Protein AF-A0ABC9V0N0-F1 (afdb_monomer_lite)

Sequence (184 aa):
MKNIPLIFALVLALSGCMSDEDFAFAKEEIVEKTINTYLQDQYSMIVISDIKNVTPSIYSTCSKYLNINKRMIKKQRVKLSIRSIESEYVLDKDVNINDLKSCVDDYLVKTPISEESMKNLKDDTRVEQFKNDPEVRSLIDNAKADHLISYYEYQTILGLVLKKHYDHEIDLGKAAYQHDFQSL

Foldseek 3Di:
DDDVVVVVVVVVVVPLDQDPVSVVVLLLVQLLVVLLVLCCVVVVVPDPVQCVVCSVVLCVFQSVQQDDDSVQKDFDDFDDDVPDTDTHIYGHPPRDCVSSSVSSVVCQQPDFGDPVLVVVCVPDVLLVVCCPPPVLVVLVVVCVVVVGAGSVSSSVNVVVSVVVVVVVVVVVVVVVVVVVVVVD

pLDDT: mean 79.0, std 15.86, range [35.19, 96.69]

Radius of gyration: 24.69 Å; chains: 1; bounding box: 59×34×83 Å

Structure (mmCIF, N/CA/C/O backbone):
data_AF-A0ABC9V0N0-F1
#
_entry.id   AF-A0ABC9V0N0-F1
#
loop_
_atom_site.group_PDB
_atom_site.id
_atom_site.type_symbol
_atom_site.label_atom_id
_atom_site.label_alt_id
_atom_site.label_comp_id
_atom_site.label_asym_id
_atom_site.label_entity_id
_atom_site.label_seq_id
_atom_site.pdbx_PDB_ins_code
_atom_site.Cartn_x
_atom_site.Cartn_y
_atom_site.Cartn_z
_atom_site.occupancy
_atom_site.B_iso_or_equiv
_atom_site.auth_seq_id
_atom_site.auth_comp_id
_atom_site.auth_asym_id
_atom_site.auth_atom_id
_atom_site.pdbx_PDB_model_num
ATOM 1 N N . MET A 1 1 ? -5.105 -7.483 60.644 1.00 42.47 1 MET A N 1
ATOM 2 C CA . MET A 1 1 ? -5.667 -6.750 59.485 1.00 42.47 1 MET A CA 1
ATOM 3 C C . MET A 1 1 ? -4.550 -6.160 58.626 1.00 42.47 1 MET A C 1
ATOM 5 O O . MET A 1 1 ? -4.270 -4.980 58.753 1.00 42.47 1 MET A O 1
ATOM 9 N N . LYS A 1 2 ? -3.877 -6.952 57.786 1.00 42.81 2 LYS A N 1
ATOM 10 C CA . LYS A 1 2 ? -2.974 -6.469 56.722 1.00 42.81 2 LYS A CA 1
ATOM 11 C C . LYS A 1 2 ? -2.908 -7.587 55.684 1.00 42.81 2 LYS A C 1
ATOM 13 O O . LYS A 1 2 ? -2.513 -8.672 56.074 1.00 42.81 2 LYS A O 1
ATOM 18 N N . ASN A 1 3 ? -3.441 -7.345 54.482 1.00 39.59 3 ASN A N 1
ATOM 19 C CA . ASN A 1 3 ? -3.292 -8.123 53.227 1.00 39.59 3 ASN A CA 1
ATOM 20 C C . ASN A 1 3 ? -4.321 -7.711 52.149 1.00 39.59 3 ASN A C 1
ATOM 22 O O . ASN A 1 3 ? -4.307 -8.229 51.040 1.00 39.59 3 ASN A O 1
ATOM 26 N N . ILE A 1 4 ? -5.181 -6.730 52.434 1.00 45.66 4 ILE A N 1
ATOM 27 C CA . ILE A 1 4 ? -6.167 -6.198 51.481 1.00 45.66 4 ILE A CA 1
ATOM 28 C C . ILE A 1 4 ? -5.544 -5.475 50.252 1.00 45.66 4 ILE A C 1
ATOM 30 O O . ILE A 1 4 ? -6.122 -5.601 49.173 1.00 45.66 4 ILE A O 1
ATOM 34 N N . PRO A 1 5 ? -4.365 -4.805 50.306 1.00 44.78 5 PRO A N 1
ATOM 35 C CA . PRO A 1 5 ? -3.853 -4.072 49.136 1.00 44.78 5 PRO A CA 1
ATOM 36 C C . PRO A 1 5 ? -3.383 -4.969 47.981 1.00 44.78 5 PRO A C 1
ATOM 38 O O . PRO A 1 5 ? -3.446 -4.564 46.825 1.00 44.78 5 PRO A O 1
ATOM 41 N N . LEU A 1 6 ? -2.925 -6.191 48.278 1.00 37.59 6 LEU A N 1
ATOM 42 C CA . LEU A 1 6 ? -2.393 -7.107 47.261 1.00 37.59 6 LEU A CA 1
ATOM 43 C C . LEU A 1 6 ? -3.501 -7.817 46.474 1.00 37.59 6 LEU A C 1
ATOM 45 O O . LEU A 1 6 ? -3.321 -8.139 45.303 1.00 37.59 6 LEU A O 1
ATOM 49 N N . ILE A 1 7 ? -4.667 -8.010 47.094 1.00 41.69 7 ILE A N 1
ATOM 50 C CA . ILE A 1 7 ? -5.821 -8.632 46.440 1.00 41.69 7 ILE A CA 1
ATOM 51 C C . ILE A 1 7 ? -6.464 -7.648 45.454 1.00 41.69 7 ILE A C 1
ATOM 53 O O . ILE A 1 7 ? -6.844 -8.059 44.365 1.00 41.69 7 ILE A O 1
ATOM 57 N N . PHE A 1 8 ? -6.492 -6.343 45.748 1.00 38.44 8 PHE A N 1
ATOM 58 C CA . PHE A 1 8 ? -7.013 -5.348 44.799 1.00 38.44 8 PHE A CA 1
ATOM 59 C C . PHE A 1 8 ? -6.150 -5.203 43.535 1.00 38.44 8 PHE A C 1
ATOM 61 O O . PHE A 1 8 ? -6.693 -5.064 42.442 1.00 38.44 8 PHE A O 1
ATOM 68 N N . ALA A 1 9 ? -4.823 -5.318 43.6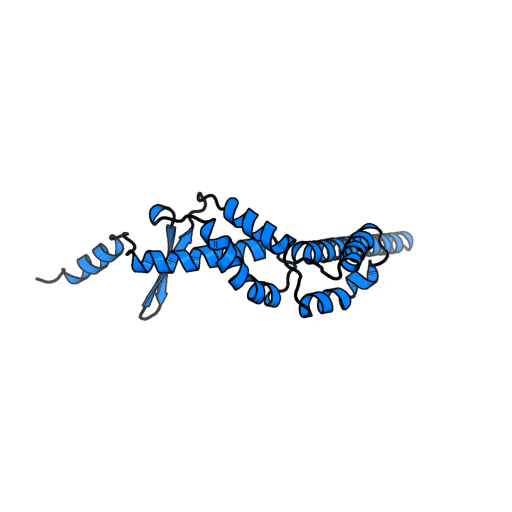51 1.00 39.41 9 ALA A N 1
ATOM 69 C CA . ALA A 1 9 ? -3.931 -5.294 42.490 1.00 39.41 9 ALA A CA 1
ATOM 70 C C . ALA A 1 9 ? -4.062 -6.557 41.613 1.00 39.41 9 ALA A C 1
ATOM 72 O O . ALA A 1 9 ? -3.967 -6.465 40.390 1.00 39.41 9 ALA A O 1
ATOM 73 N N . LEU A 1 10 ? -4.343 -7.725 42.210 1.00 35.19 10 LEU A N 1
ATOM 74 C CA . LEU A 1 10 ? -4.593 -8.961 41.458 1.00 35.19 10 LEU A CA 1
ATOM 75 C C . LEU A 1 10 ? -6.006 -9.026 40.858 1.00 35.19 10 LEU A C 1
ATOM 77 O O . LEU A 1 10 ? -6.179 -9.570 39.772 1.00 35.19 10 LEU A O 1
ATOM 81 N N . VAL A 1 11 ? -7.011 -8.449 41.522 1.00 36.94 11 VAL A N 1
ATOM 82 C CA . VAL A 1 11 ? -8.391 -8.390 41.006 1.00 36.94 11 VAL A CA 1
ATOM 83 C C . VAL A 1 11 ? -8.502 -7.410 39.832 1.00 36.94 11 VAL A C 1
ATOM 85 O O . VAL A 1 11 ? -9.216 -7.704 38.879 1.00 36.94 11 VAL A O 1
ATOM 88 N N . LEU A 1 12 ? -7.714 -6.328 39.811 1.00 40.25 12 LEU A N 1
ATOM 89 C CA . LEU A 1 12 ? -7.592 -5.446 38.637 1.00 40.25 12 LEU A CA 1
ATOM 90 C C . LEU A 1 12 ? -6.764 -6.068 37.497 1.00 40.25 12 LEU A C 1
ATOM 92 O O . LEU A 1 12 ? -6.970 -5.736 36.332 1.00 40.25 12 LEU A O 1
ATOM 96 N N . ALA A 1 13 ? -5.865 -7.010 37.803 1.00 42.19 13 ALA A N 1
ATOM 97 C CA . ALA A 1 13 ? -5.163 -7.806 36.793 1.00 42.19 13 ALA A CA 1
ATOM 98 C C . ALA A 1 13 ? -6.037 -8.930 36.191 1.00 42.19 13 ALA A C 1
ATOM 100 O O . ALA A 1 13 ? -5.698 -9.462 35.134 1.00 42.19 13 ALA A O 1
ATOM 101 N N . LEU A 1 14 ? -7.163 -9.269 36.834 1.00 38.62 14 LEU A N 1
ATOM 102 C CA . LEU A 1 14 ? -8.098 -10.328 36.427 1.00 38.62 14 LEU A CA 1
ATOM 103 C C . LEU A 1 14 ? -9.459 -9.808 35.932 1.00 38.62 14 LEU A C 1
ATOM 105 O O . LEU A 1 14 ? -10.247 -10.584 35.392 1.00 38.62 14 LEU A O 1
ATOM 109 N N . SER A 1 15 ? -9.739 -8.507 36.023 1.00 41.66 15 SER A N 1
ATOM 110 C CA . SER A 1 15 ? -10.919 -7.889 35.415 1.00 41.66 15 SER A CA 1
ATOM 111 C C . SER A 1 15 ? -10.641 -7.529 33.952 1.00 41.66 15 SER A C 1
ATOM 113 O O . SER A 1 15 ? -10.503 -6.362 33.597 1.00 41.66 15 SER A O 1
ATOM 115 N N . GLY A 1 16 ? -10.554 -8.540 33.085 1.00 51.88 16 GLY A N 1
ATOM 116 C CA . GLY A 1 16 ? -10.397 -8.402 31.628 1.00 51.88 16 GLY A CA 1
ATOM 117 C C . GLY A 1 16 ? -11.590 -7.760 30.898 1.00 51.88 16 GLY A C 1
ATOM 118 O O . GLY A 1 16 ? -11.832 -8.069 29.735 1.00 51.88 16 GLY A O 1
ATOM 119 N N . CYS A 1 17 ? -12.360 -6.897 31.562 1.00 61.97 17 CYS A N 1
ATOM 120 C CA . CYS A 1 17 ? -13.412 -6.101 30.945 1.00 61.97 17 CYS A CA 1
ATOM 121 C C . CYS A 1 17 ? -12.843 -4.731 30.584 1.00 61.97 17 CYS A C 1
ATOM 123 O O . CYS A 1 17 ? -12.763 -3.838 31.420 1.00 61.97 17 CYS A O 1
ATOM 125 N N . MET A 1 18 ? -12.448 -4.585 29.323 1.00 74.56 18 MET A N 1
ATOM 126 C CA . MET A 1 18 ? -12.215 -3.284 28.700 1.00 74.56 18 MET A 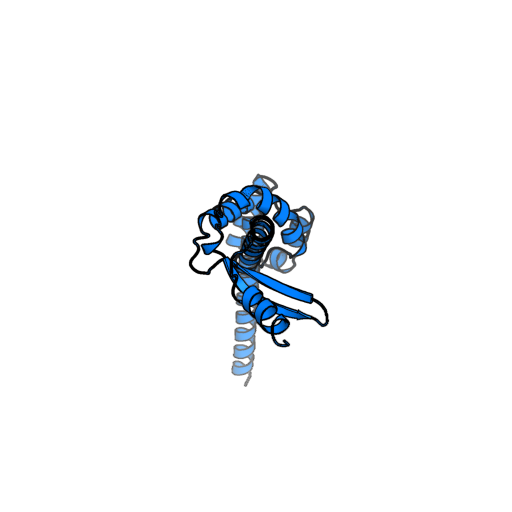CA 1
ATOM 127 C C . MET A 1 18 ? -13.470 -2.414 28.869 1.00 74.56 18 MET A C 1
ATOM 129 O O . MET A 1 18 ? -14.579 -2.876 28.561 1.00 74.56 18 MET A O 1
ATOM 133 N N . SER A 1 19 ? -13.317 -1.185 29.372 1.00 79.81 19 SER A N 1
ATOM 134 C CA . SER A 1 19 ? -14.435 -0.238 29.468 1.00 79.81 19 SER A CA 1
ATOM 135 C C . SER A 1 19 ? -14.943 0.144 28.069 1.00 79.81 19 SER A C 1
ATOM 137 O O . SER A 1 19 ? -14.306 -0.170 27.064 1.00 79.81 19 SER A O 1
ATOM 139 N N . ASP A 1 20 ? -16.132 0.742 27.962 1.00 82.19 20 ASP A N 1
ATOM 140 C CA . ASP A 1 20 ? -16.640 1.203 26.658 1.00 82.19 20 ASP A CA 1
ATOM 141 C C . ASP A 1 20 ? -15.800 2.357 26.089 1.00 82.19 20 ASP A C 1
ATOM 143 O O . ASP A 1 20 ? -15.579 2.404 24.881 1.00 82.19 20 ASP A O 1
ATOM 147 N N . GLU A 1 21 ? -15.268 3.225 26.953 1.00 79.88 21 GLU A N 1
ATOM 148 C CA . GLU A 1 21 ? -14.365 4.318 26.571 1.00 79.88 21 GLU A CA 1
ATOM 149 C C . GLU A 1 21 ? -13.002 3.788 26.104 1.00 79.88 21 GLU A C 1
ATOM 151 O O . GLU A 1 21 ? -12.561 4.123 25.004 1.00 79.88 21 GLU A O 1
ATOM 156 N N . ASP A 1 22 ? -12.381 2.879 26.869 1.00 79.19 22 ASP A N 1
ATOM 157 C CA . ASP A 1 22 ? -11.121 2.232 26.467 1.00 79.19 22 ASP A CA 1
ATOM 158 C C . ASP A 1 22 ? -11.292 1.448 25.164 1.00 79.19 22 ASP A C 1
ATOM 160 O O . ASP A 1 22 ? -10.377 1.376 24.347 1.00 79.19 22 ASP A O 1
ATOM 164 N N . PHE A 1 23 ? -12.468 0.849 24.961 1.00 83.06 23 PHE A N 1
ATOM 165 C CA . PHE A 1 23 ? -12.788 0.134 23.734 1.00 83.06 23 PHE A CA 1
ATOM 166 C C . PHE A 1 23 ? -12.931 1.068 22.538 1.00 83.06 23 PHE A C 1
ATOM 168 O O . PHE A 1 23 ? -12.423 0.742 21.466 1.00 83.06 23 PHE A O 1
ATOM 175 N N . ALA A 1 24 ? -13.599 2.210 22.703 1.00 82.44 24 ALA A N 1
ATOM 176 C CA . ALA A 1 24 ? -13.721 3.204 21.644 1.00 82.44 24 ALA A CA 1
ATOM 177 C C . ALA A 1 24 ? -12.339 3.712 21.212 1.00 82.44 24 ALA A C 1
ATOM 179 O O . ALA A 1 24 ? -12.034 3.680 20.024 1.00 82.44 24 ALA A O 1
ATOM 180 N N . PHE A 1 25 ? -11.482 4.064 22.173 1.00 83.50 25 PHE A N 1
ATOM 181 C CA . PHE A 1 25 ? -10.110 4.493 21.905 1.00 83.50 25 PHE A CA 1
ATOM 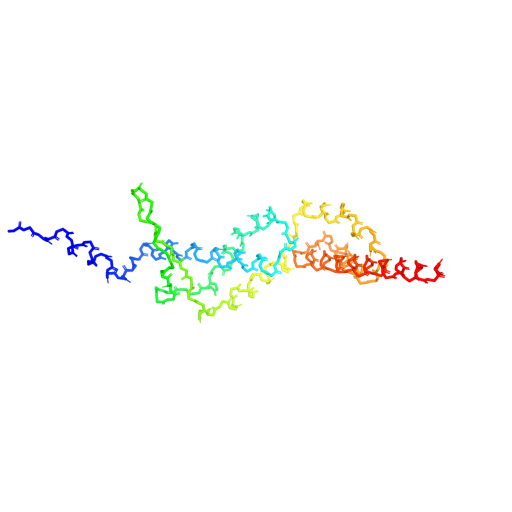182 C C . PHE A 1 25 ? -9.271 3.388 21.240 1.00 83.50 25 PHE A C 1
ATOM 184 O O . PHE A 1 25 ? -8.713 3.587 20.163 1.00 83.50 25 PHE A O 1
ATOM 191 N N . ALA A 1 26 ? -9.248 2.182 21.822 1.00 82.88 26 ALA A N 1
ATOM 192 C CA . ALA A 1 26 ? -8.478 1.061 21.280 1.00 82.88 26 ALA A CA 1
ATOM 193 C C . ALA A 1 26 ? -8.935 0.667 19.869 1.00 82.88 26 ALA A C 1
ATOM 195 O O . ALA A 1 26 ? -8.125 0.230 19.054 1.00 82.88 26 ALA A O 1
ATOM 196 N N . LYS A 1 27 ? -10.229 0.806 19.563 1.00 85.56 27 LYS A N 1
ATOM 197 C CA . LYS A 1 27 ? -10.765 0.527 18.230 1.00 85.56 27 LYS A CA 1
ATOM 198 C C . LYS A 1 27 ? -10.140 1.441 17.178 1.00 85.56 27 LYS A C 1
ATOM 200 O O . LYS A 1 27 ? -9.739 0.932 16.135 1.00 85.56 27 LYS A O 1
ATOM 205 N N . GLU A 1 28 ? -10.063 2.743 17.436 1.00 84.06 28 GLU A N 1
ATOM 206 C CA . GLU A 1 28 ? -9.478 3.703 16.491 1.00 84.06 28 GLU A CA 1
ATOM 207 C C . GLU A 1 28 ? -8.002 3.385 16.232 1.00 84.06 28 GLU A C 1
ATOM 209 O O . GLU A 1 28 ? -7.610 3.180 15.080 1.00 84.06 28 GLU A O 1
ATOM 214 N N . GLU A 1 29 ? -7.219 3.200 17.299 1.00 86.38 29 GLU A N 1
ATOM 215 C CA . GLU A 1 29 ? -5.796 2.857 17.191 1.00 86.38 29 GLU A CA 1
ATOM 216 C C . GLU A 1 29 ? -5.565 1.533 16.448 1.00 86.38 29 GLU A C 1
ATOM 218 O O . GLU A 1 29 ? -4.659 1.422 15.620 1.00 86.38 29 GLU A O 1
ATOM 223 N N . ILE A 1 30 ? -6.385 0.510 16.713 1.00 89.25 30 ILE A N 1
ATOM 224 C CA . ILE A 1 30 ? -6.264 -0.794 16.052 1.00 89.25 30 ILE A CA 1
ATOM 225 C C . ILE A 1 30 ? -6.574 -0.685 14.561 1.00 89.25 30 ILE A C 1
ATOM 227 O O . ILE A 1 30 ? -5.870 -1.297 13.754 1.00 89.25 30 ILE A O 1
ATOM 231 N N . VAL A 1 31 ? -7.609 0.065 14.177 1.00 90.06 31 VAL A N 1
ATOM 232 C CA . VAL A 1 31 ? -7.957 0.260 12.763 1.00 90.06 31 VAL A CA 1
ATOM 233 C C . VAL A 1 31 ? -6.831 1.001 12.046 1.00 90.06 31 VAL A C 1
ATOM 235 O O . VAL A 1 31 ? -6.376 0.534 11.002 1.00 90.06 31 VAL A O 1
ATOM 238 N N . GLU A 1 32 ? -6.331 2.096 12.620 1.00 88.81 32 GLU A N 1
ATOM 239 C CA . GLU A 1 32 ? -5.221 2.860 12.046 1.00 88.81 32 GLU A CA 1
ATOM 240 C C . GLU A 1 32 ? -3.957 2.000 11.910 1.00 88.81 32 GLU A C 1
ATOM 242 O O . GLU A 1 32 ? -3.358 1.935 10.835 1.00 88.81 32 GLU A O 1
ATOM 247 N N . LYS A 1 33 ? -3.585 1.263 12.963 1.00 88.81 33 LYS A N 1
ATOM 248 C CA . LYS A 1 33 ? -2.447 0.333 12.937 1.00 88.81 33 LYS A CA 1
ATOM 249 C C . LYS A 1 33 ? -2.622 -0.737 11.862 1.00 88.81 33 LYS A C 1
ATOM 251 O O . LYS A 1 33 ? -1.673 -1.021 11.142 1.00 88.81 33 LYS A O 1
ATOM 256 N N . THR A 1 34 ? -3.824 -1.298 11.719 1.00 90.81 34 THR A N 1
ATOM 257 C CA . THR A 1 34 ? -4.123 -2.324 10.705 1.00 90.81 34 THR A CA 1
ATOM 258 C C . THR A 1 34 ? -3.954 -1.774 9.289 1.00 90.81 34 THR A C 1
ATOM 260 O O . THR A 1 34 ? -3.327 -2.430 8.457 1.00 90.81 34 THR A O 1
ATOM 263 N N . ILE A 1 35 ? -4.458 -0.564 9.020 1.00 91.62 35 ILE A N 1
ATOM 264 C CA . ILE A 1 35 ? -4.277 0.121 7.731 1.00 91.62 35 ILE A CA 1
ATOM 265 C C . ILE A 1 35 ? -2.791 0.379 7.477 1.00 91.62 35 ILE A C 1
ATOM 267 O O . ILE A 1 35 ? -2.283 0.017 6.421 1.00 91.62 35 ILE A O 1
ATOM 271 N N . ASN A 1 36 ? -2.074 0.942 8.451 1.00 88.94 36 ASN A N 1
ATOM 272 C CA . ASN A 1 36 ? -0.653 1.254 8.313 1.00 88.94 36 ASN A CA 1
ATOM 273 C C . ASN A 1 36 ? 0.194 0.004 8.055 1.00 88.94 36 ASN A C 1
ATOM 275 O O . ASN A 1 36 ? 1.052 0.026 7.178 1.00 88.94 36 ASN A O 1
ATOM 279 N N . THR A 1 37 ? -0.060 -1.094 8.770 1.00 88.75 37 THR A N 1
ATOM 280 C CA . THR A 1 37 ? 0.614 -2.374 8.517 1.00 88.75 37 THR A CA 1
ATOM 281 C C . THR A 1 37 ? 0.296 -2.894 7.118 1.00 88.75 37 THR A C 1
ATOM 283 O O . THR A 1 37 ? 1.210 -3.279 6.400 1.00 88.75 37 THR A O 1
ATOM 286 N N . TYR A 1 38 ? -0.965 -2.840 6.683 1.00 91.75 38 TYR A N 1
ATOM 287 C CA . TYR A 1 38 ? -1.330 -3.268 5.332 1.00 91.75 38 TYR A CA 1
ATOM 288 C C . TYR A 1 38 ? -0.635 -2.440 4.243 1.00 91.75 38 TYR A C 1
ATOM 290 O O . TYR A 1 38 ? -0.102 -3.008 3.292 1.00 91.75 38 TYR A O 1
ATOM 298 N N . LEU A 1 39 ? -0.587 -1.116 4.404 1.00 89.69 39 LEU A N 1
ATOM 299 C CA . LEU A 1 39 ? 0.125 -0.214 3.499 1.00 89.69 39 LEU A CA 1
ATOM 300 C C . LEU A 1 39 ? 1.629 -0.491 3.486 1.00 89.69 39 LEU A C 1
ATOM 302 O O . LEU A 1 39 ? 2.234 -0.495 2.425 1.00 89.69 39 LEU A O 1
ATOM 306 N N . GLN A 1 40 ? 2.245 -0.764 4.634 1.00 86.88 40 GLN A N 1
ATOM 307 C CA . GLN A 1 40 ? 3.662 -1.126 4.681 1.00 86.88 40 GLN A CA 1
ATOM 308 C C . GLN A 1 40 ? 3.939 -2.467 4.002 1.00 86.88 40 GLN A C 1
ATOM 310 O O . GLN A 1 40 ? 4.915 -2.579 3.268 1.00 86.88 40 GLN A O 1
ATOM 315 N N . ASP A 1 41 ? 3.089 -3.468 4.217 1.00 88.50 41 ASP A N 1
ATOM 316 C CA . ASP A 1 41 ? 3.299 -4.813 3.683 1.00 88.50 41 ASP A CA 1
ATOM 317 C C . ASP A 1 41 ? 3.030 -4.877 2.178 1.00 88.50 41 ASP A C 1
ATOM 319 O O . ASP A 1 41 ? 3.793 -5.489 1.432 1.00 88.50 41 ASP A O 1
ATOM 323 N N . GLN A 1 42 ? 1.924 -4.278 1.730 1.00 88.06 42 GLN A N 1
ATOM 324 C CA . GLN A 1 42 ? 1.495 -4.352 0.335 1.00 88.06 42 GLN A CA 1
ATOM 325 C C . GLN A 1 42 ? 1.980 -3.184 -0.498 1.00 88.06 42 GLN A C 1
ATOM 327 O O . GLN A 1 42 ? 2.167 -3.376 -1.690 1.00 88.06 42 GLN A O 1
ATOM 332 N N . TYR A 1 43 ? 2.202 -2.012 0.100 1.00 85.69 43 TYR A N 1
ATOM 333 C CA . TYR A 1 43 ? 2.536 -0.775 -0.603 1.00 85.69 43 TYR A CA 1
ATOM 334 C C . TYR A 1 43 ? 3.893 -0.165 -0.192 1.00 85.69 43 TYR A C 1
ATOM 336 O O . TYR A 1 43 ? 4.069 1.054 -0.152 1.00 85.69 43 TYR A O 1
ATOM 344 N N . SER A 1 44 ? 4.875 -1.020 0.122 1.00 81.25 44 SER A N 1
ATOM 345 C CA . SER A 1 44 ? 6.188 -0.626 0.668 1.00 81.25 44 SER A CA 1
ATOM 346 C C . SER A 1 44 ? 7.012 0.325 -0.207 1.00 81.25 44 SER A C 1
ATOM 348 O O . SER A 1 44 ? 7.943 0.957 0.293 1.00 81.25 44 SER A O 1
ATOM 350 N N . MET A 1 45 ? 6.707 0.421 -1.505 1.00 76.25 45 MET A N 1
ATOM 351 C CA . MET A 1 45 ? 7.432 1.290 -2.438 1.00 76.25 45 MET A CA 1
ATOM 352 C C . MET A 1 45 ? 6.904 2.726 -2.439 1.00 76.25 45 MET A C 1
ATOM 354 O O . MET A 1 45 ? 7.576 3.626 -2.943 1.00 76.25 45 MET A O 1
ATOM 358 N N . ILE A 1 46 ? 5.722 2.960 -1.862 1.00 70.75 46 ILE A N 1
ATOM 359 C CA . ILE A 1 46 ? 5.230 4.309 -1.600 1.00 70.75 46 ILE A CA 1
ATOM 360 C C . ILE A 1 46 ? 6.085 4.909 -0.477 1.00 70.75 46 ILE A C 1
ATOM 362 O O . ILE A 1 46 ? 6.287 4.295 0.571 1.00 70.75 46 ILE A O 1
ATOM 366 N N . VAL A 1 47 ? 6.611 6.119 -0.687 1.00 66.25 47 VAL A N 1
ATOM 367 C CA . VAL A 1 47 ? 7.468 6.780 0.305 1.00 66.25 47 VAL A CA 1
ATOM 368 C C . VAL A 1 47 ? 6.676 7.003 1.599 1.00 66.25 47 VAL A C 1
ATOM 370 O O . VAL A 1 47 ? 5.499 7.353 1.579 1.00 66.25 47 VAL A O 1
ATOM 373 N N . ILE A 1 48 ? 7.327 6.830 2.753 1.00 61.06 48 ILE A N 1
ATOM 374 C CA . ILE A 1 48 ? 6.689 6.944 4.077 1.00 61.06 48 ILE A CA 1
ATOM 375 C C . ILE A 1 48 ? 5.990 8.303 4.277 1.00 61.06 48 ILE A C 1
ATOM 377 O O . ILE A 1 48 ? 4.979 8.371 4.977 1.00 61.06 48 ILE A O 1
ATOM 381 N N . SER A 1 49 ? 6.515 9.385 3.690 1.00 65.44 49 SER A N 1
ATOM 382 C CA . SER A 1 49 ? 5.886 10.714 3.718 1.00 65.44 49 SER A CA 1
ATOM 383 C C . SER A 1 49 ? 4.534 10.720 3.010 1.00 65.44 49 SER A C 1
ATOM 385 O O . SER A 1 49 ? 3.566 11.238 3.561 1.00 65.44 49 SER A O 1
ATOM 387 N N . ASP A 1 50 ? 4.440 10.079 1.848 1.00 71.19 50 ASP A N 1
ATOM 388 C CA . ASP A 1 50 ? 3.187 9.944 1.118 1.00 71.19 50 ASP A CA 1
ATOM 389 C C . ASP A 1 50 ? 2.188 9.086 1.884 1.00 71.19 50 ASP A C 1
ATOM 391 O O . ASP A 1 50 ? 1.053 9.514 2.061 1.00 71.19 50 ASP A O 1
ATOM 395 N N . ILE A 1 51 ? 2.621 7.947 2.439 1.00 70.56 51 ILE A N 1
ATOM 396 C CA . ILE A 1 51 ? 1.766 7.096 3.284 1.00 70.56 51 ILE A CA 1
ATOM 397 C C . ILE A 1 51 ? 1.145 7.924 4.416 1.00 70.56 51 ILE A C 1
ATOM 399 O O . ILE A 1 51 ? -0.071 7.919 4.581 1.00 70.56 51 ILE A O 1
ATOM 403 N N . LYS A 1 52 ? 1.947 8.716 5.140 1.00 75.44 52 LYS A N 1
ATOM 404 C CA . LYS A 1 52 ? 1.449 9.587 6.221 1.00 75.44 52 LYS A CA 1
ATOM 405 C C . LYS A 1 52 ? 0.420 10.617 5.751 1.00 75.44 52 LYS A C 1
ATOM 407 O O . LYS A 1 52 ? -0.464 10.965 6.529 1.00 75.44 52 LYS A O 1
ATOM 412 N N . ASN A 1 53 ? 0.520 11.091 4.512 1.00 77.62 53 ASN A N 1
ATOM 413 C CA . ASN A 1 53 ? -0.413 12.066 3.953 1.00 77.62 53 ASN A CA 1
ATOM 414 C C . ASN A 1 53 ? -1.747 11.426 3.544 1.00 77.62 53 ASN A C 1
ATOM 416 O O . ASN A 1 53 ? -2.798 12.039 3.735 1.00 77.62 53 ASN A O 1
ATOM 420 N N . VAL A 1 54 ? -1.735 10.199 3.010 1.00 80.69 54 VAL A N 1
ATOM 421 C CA . VAL A 1 54 ? -2.969 9.517 2.573 1.00 80.69 54 VAL A CA 1
ATOM 422 C C . VAL A 1 54 ? -3.660 8.733 3.687 1.00 80.69 54 VAL A C 1
ATOM 424 O O . VAL A 1 54 ? -4.886 8.611 3.648 1.00 80.69 54 VAL A O 1
ATOM 427 N N . THR A 1 55 ? -2.931 8.248 4.700 1.00 83.31 55 THR A N 1
ATOM 428 C CA . THR A 1 55 ? -3.494 7.445 5.802 1.00 83.31 55 THR A CA 1
ATOM 429 C C . THR A 1 55 ? -4.717 8.092 6.465 1.00 83.31 55 THR A C 1
ATOM 431 O O . THR A 1 55 ? -5.711 7.383 6.622 1.00 83.31 55 THR A O 1
ATOM 434 N N . PRO A 1 56 ? -4.742 9.398 6.810 1.00 88.38 56 PRO A N 1
ATOM 435 C CA . PRO A 1 56 ? -5.928 10.011 7.418 1.00 88.38 56 PRO A CA 1
ATOM 436 C C . PRO A 1 56 ? -7.187 9.916 6.539 1.00 88.38 56 PRO A C 1
ATOM 438 O O . PRO A 1 56 ? -8.292 9.680 7.034 1.00 88.38 56 PRO A O 1
ATOM 441 N N . SER A 1 57 ? -7.026 10.053 5.222 1.00 90.62 57 SER A N 1
ATOM 442 C CA . SER A 1 57 ? -8.124 9.968 4.250 1.00 90.62 57 SER A CA 1
ATOM 443 C C . SER A 1 57 ? -8.577 8.526 4.020 1.00 90.62 57 SER A C 1
ATOM 445 O O . SER A 1 57 ? -9.775 8.249 3.927 1.00 90.62 57 SER A O 1
ATOM 447 N N . ILE A 1 58 ? -7.633 7.583 4.005 1.00 91.75 58 ILE A N 1
ATOM 448 C CA . ILE A 1 58 ? -7.935 6.148 3.960 1.00 91.75 58 ILE A CA 1
ATOM 449 C C . ILE A 1 58 ? -8.684 5.738 5.227 1.00 91.75 58 ILE A C 1
ATOM 451 O O . ILE A 1 58 ? -9.706 5.063 5.146 1.00 91.75 58 ILE A O 1
ATOM 455 N N . TYR A 1 59 ? -8.229 6.182 6.398 1.00 91.44 59 TYR A N 1
ATOM 456 C CA . TYR A 1 59 ? -8.882 5.905 7.672 1.00 91.44 59 TYR A CA 1
ATOM 457 C C . TYR A 1 59 ? -10.326 6.420 7.687 1.00 91.44 59 TYR A C 1
ATOM 459 O O . TYR A 1 59 ? -11.251 5.656 7.978 1.00 91.44 59 TYR A O 1
ATOM 467 N N . SER A 1 60 ? -10.550 7.683 7.308 1.00 92.19 60 SER A N 1
ATOM 468 C CA . SER A 1 60 ? -11.899 8.266 7.281 1.00 92.19 60 SER A CA 1
ATOM 469 C C . SER A 1 60 ? -12.834 7.556 6.292 1.00 92.19 60 SER A C 1
ATOM 471 O O . SER A 1 60 ? -14.027 7.416 6.560 1.00 92.19 60 SER A O 1
ATOM 473 N N . THR A 1 61 ? -12.294 7.034 5.189 1.00 93.75 61 THR A N 1
ATOM 474 C CA . THR A 1 61 ? -13.069 6.344 4.148 1.00 93.75 61 THR A CA 1
ATOM 475 C C . THR A 1 61 ? -13.342 4.875 4.483 1.00 93.75 61 THR A C 1
ATOM 477 O O . THR A 1 61 ? -14.458 4.379 4.282 1.00 93.75 61 THR A O 1
ATOM 480 N N . CYS A 1 62 ? -12.330 4.171 4.994 1.00 95.25 62 CYS A N 1
ATOM 481 C CA . CYS A 1 62 ? -12.304 2.713 5.054 1.00 95.25 62 CYS A CA 1
ATOM 482 C C . CYS A 1 62 ? -12.497 2.118 6.451 1.00 95.25 62 CYS A C 1
ATOM 484 O O . CYS A 1 62 ? -12.844 0.942 6.552 1.00 95.25 62 CYS A O 1
ATOM 486 N N . SER A 1 63 ? -12.357 2.898 7.527 1.00 92.19 63 SER A N 1
ATOM 487 C CA . SER A 1 63 ? -12.479 2.400 8.912 1.00 92.19 63 SER A CA 1
ATOM 488 C C . SER A 1 63 ? -13.773 1.624 9.188 1.00 92.19 63 SER A C 1
ATOM 490 O O . SER A 1 63 ? -13.766 0.634 9.918 1.00 92.19 63 SER A O 1
ATOM 492 N N . LYS A 1 64 ? -14.885 2.011 8.551 1.00 91.69 64 LYS A N 1
ATOM 493 C CA . LYS A 1 64 ? -16.191 1.340 8.677 1.00 91.69 64 LYS A CA 1
ATOM 494 C C . LYS A 1 64 ? -16.214 -0.117 8.194 1.00 91.69 64 LYS A C 1
ATOM 496 O O . LYS A 1 64 ? -17.093 -0.864 8.614 1.00 91.69 64 LYS A O 1
ATOM 501 N N . TYR A 1 65 ? -15.279 -0.520 7.331 1.00 91.94 65 TYR A N 1
ATOM 502 C CA . TYR A 1 65 ? -15.190 -1.886 6.799 1.00 91.94 65 TYR A CA 1
ATOM 503 C C . TYR A 1 65 ? -14.474 -2.855 7.746 1.00 91.94 65 TYR A C 1
ATOM 505 O O . TYR A 1 65 ? -14.366 -4.041 7.447 1.00 91.94 65 TYR A O 1
ATOM 513 N N . LEU A 1 66 ? -14.024 -2.378 8.911 1.00 89.50 66 LEU A N 1
ATOM 514 C CA . LEU A 1 66 ? -13.516 -3.220 9.983 1.00 89.50 66 LEU A CA 1
ATOM 515 C C . LEU A 1 66 ? -14.435 -3.125 11.208 1.00 89.50 66 LEU A C 1
ATOM 517 O O . LEU A 1 66 ? -14.291 -2.262 12.077 1.00 89.50 66 LEU A O 1
ATOM 521 N N . ASN A 1 67 ? -15.412 -4.033 11.279 1.00 85.50 67 ASN A N 1
ATOM 522 C CA . ASN A 1 67 ? -16.329 -4.103 12.413 1.00 85.50 67 ASN A CA 1
ATOM 523 C C . ASN A 1 67 ? -15.705 -4.890 13.575 1.00 85.50 67 ASN A C 1
ATOM 525 O O . ASN A 1 67 ? -15.702 -6.120 13.581 1.00 85.50 67 ASN A O 1
ATOM 529 N N . ILE A 1 68 ? -15.187 -4.163 14.563 1.00 86.31 68 ILE A N 1
ATOM 530 C CA . ILE A 1 68 ? -14.532 -4.721 15.750 1.00 86.31 68 ILE A CA 1
ATOM 531 C C . ILE A 1 68 ? -15.510 -4.688 16.924 1.00 86.31 68 ILE A C 1
ATOM 533 O O . ILE A 1 68 ? -16.183 -3.683 17.150 1.00 86.31 68 ILE A O 1
ATOM 537 N N . ASN A 1 69 ? -15.542 -5.763 17.713 1.00 87.19 69 ASN A N 1
ATOM 538 C CA . ASN A 1 69 ? -16.122 -5.778 19.057 1.00 87.19 69 ASN A CA 1
ATOM 539 C C . ASN A 1 69 ? -15.062 -6.181 20.097 1.00 87.19 69 ASN A C 1
ATOM 541 O O . ASN A 1 69 ? -14.007 -6.702 19.744 1.00 87.19 69 ASN A O 1
ATOM 545 N N . LYS A 1 70 ? -15.344 -5.987 21.391 1.00 85.19 70 LYS A N 1
ATOM 546 C CA . LYS A 1 70 ? -14.377 -6.231 22.482 1.00 85.19 70 LYS A CA 1
ATOM 547 C C . LYS A 1 70 ? -13.734 -7.624 22.469 1.00 85.19 70 LYS A C 1
ATOM 549 O O . LYS A 1 70 ? -12.584 -7.759 22.866 1.00 85.19 70 LYS A O 1
ATOM 554 N N . ARG A 1 71 ? -14.447 -8.663 22.013 1.00 85.12 71 ARG A N 1
ATOM 555 C CA . ARG A 1 71 ? -13.934 -10.050 21.990 1.00 85.12 71 ARG A CA 1
ATOM 556 C C . ARG A 1 71 ? -12.883 -10.278 20.906 1.00 85.12 71 ARG A C 1
ATOM 558 O O . ARG A 1 71 ? -12.132 -11.238 20.989 1.00 85.12 71 ARG A O 1
ATOM 565 N N . MET A 1 72 ? -12.857 -9.412 19.899 1.00 86.62 72 MET A N 1
ATOM 566 C CA . MET A 1 72 ? -11.915 -9.456 18.782 1.00 86.62 72 MET A CA 1
ATOM 567 C C . MET A 1 72 ? -10.584 -8.777 19.113 1.00 86.62 72 MET A C 1
ATOM 569 O O . MET A 1 72 ? -9.685 -8.772 18.278 1.00 86.62 72 MET A O 1
ATOM 573 N N . ILE A 1 73 ? -10.453 -8.183 20.303 1.00 84.50 73 ILE A N 1
ATOM 574 C CA . ILE A 1 73 ? -9.249 -7.479 20.727 1.00 84.50 73 ILE A CA 1
ATOM 575 C C . ILE A 1 73 ? -8.490 -8.328 21.745 1.00 84.50 73 ILE A C 1
ATOM 577 O O . ILE A 1 73 ? -9.026 -8.740 22.775 1.00 84.50 73 ILE A O 1
ATOM 581 N N . LYS A 1 74 ? -7.207 -8.551 21.473 1.00 83.56 74 LYS A N 1
ATOM 582 C CA . LYS A 1 74 ? -6.263 -9.223 22.362 1.00 83.56 74 LYS A CA 1
ATOM 583 C C . LYS A 1 74 ? -5.384 -8.198 23.064 1.00 83.56 74 LYS A C 1
ATOM 585 O O . LYS A 1 74 ? -4.831 -7.299 22.440 1.00 83.56 74 LYS A O 1
ATOM 590 N N . LYS A 1 75 ? -5.197 -8.367 24.372 1.00 75.56 75 LYS A N 1
ATOM 591 C CA . LYS A 1 75 ? -4.183 -7.629 25.131 1.00 75.56 75 LYS A CA 1
ATOM 592 C C . LYS A 1 75 ? -2.815 -8.245 24.836 1.00 75.56 75 LYS A C 1
ATOM 594 O O . LYS A 1 75 ? -2.582 -9.397 25.195 1.00 75.56 75 LYS A O 1
ATOM 599 N N . GLN A 1 76 ? -1.935 -7.512 24.159 1.00 70.75 76 GLN A N 1
ATOM 600 C CA . GLN A 1 76 ? -0.657 -8.043 23.680 1.00 70.75 76 GLN A CA 1
ATOM 601 C C . GLN A 1 76 ? 0.502 -7.757 24.638 1.00 70.75 76 GLN A C 1
ATOM 603 O O . GLN A 1 76 ? 1.384 -8.604 24.779 1.00 70.75 76 GLN A O 1
ATOM 608 N N . ARG A 1 77 ? 0.510 -6.606 25.332 1.00 64.38 77 ARG A N 1
ATOM 609 C CA . ARG A 1 77 ? 1.574 -6.250 26.290 1.00 64.38 77 ARG A CA 1
ATOM 610 C C . ARG A 1 77 ? 1.070 -5.406 27.454 1.00 64.38 77 ARG A C 1
ATOM 612 O O . ARG A 1 77 ? 0.154 -4.610 27.304 1.00 64.38 77 ARG A O 1
ATOM 619 N N . VAL A 1 78 ? 1.715 -5.575 28.607 1.00 59.22 78 VAL A N 1
ATOM 620 C CA . VAL A 1 78 ? 1.724 -4.590 29.693 1.00 59.22 78 VAL A CA 1
ATOM 621 C C . VAL A 1 78 ? 3.150 -4.066 29.794 1.00 59.22 78 VAL A C 1
ATOM 623 O O . VAL A 1 78 ? 4.040 -4.798 30.226 1.00 59.22 78 VAL A O 1
ATOM 626 N N . LYS A 1 79 ? 3.399 -2.829 29.371 1.00 53.59 79 LYS A N 1
ATOM 627 C CA . LYS A 1 79 ? 4.686 -2.172 29.597 1.00 53.59 79 LYS A CA 1
ATOM 628 C C . LYS A 1 79 ? 4.645 -1.549 30.988 1.00 53.59 79 LYS A C 1
ATOM 630 O O . LYS A 1 79 ? 3.841 -0.660 31.249 1.00 53.59 79 LYS A O 1
ATOM 635 N N . LEU A 1 80 ? 5.486 -2.047 31.890 1.00 48.59 80 LEU A N 1
ATOM 636 C CA . LEU A 1 80 ? 5.740 -1.402 33.176 1.00 48.59 80 LEU A CA 1
ATOM 637 C C . LEU A 1 80 ? 6.853 -0.380 32.958 1.00 48.59 80 LEU A C 1
ATOM 639 O O . LEU A 1 80 ? 8.029 -0.739 32.918 1.00 48.59 80 LEU A O 1
ATOM 643 N N . SER A 1 81 ? 6.489 0.885 32.781 1.00 52.84 81 SER A N 1
ATOM 644 C CA . SER A 1 81 ? 7.448 1.970 32.969 1.00 52.84 81 SER A CA 1
ATOM 645 C C . SER A 1 81 ? 7.543 2.273 34.472 1.00 52.84 81 SER A C 1
ATOM 647 O O . SER A 1 81 ? 6.633 1.946 35.243 1.00 52.84 81 SER A O 1
ATOM 649 N N . ILE A 1 82 ? 8.637 2.888 34.930 1.00 46.62 82 ILE A N 1
ATOM 650 C CA . ILE A 1 82 ? 8.709 3.412 36.299 1.00 46.62 82 ILE A CA 1
ATOM 651 C C . ILE A 1 82 ? 7.637 4.514 36.403 1.00 46.62 82 ILE A C 1
ATOM 653 O O . ILE A 1 82 ? 7.918 5.660 36.069 1.00 46.62 82 ILE A O 1
ATOM 657 N N . ARG A 1 83 ? 6.433 4.143 36.882 1.00 46.31 83 ARG A N 1
ATOM 658 C CA . ARG A 1 83 ? 5.213 4.947 37.162 1.00 46.31 83 ARG A CA 1
ATOM 659 C C . ARG A 1 83 ? 4.022 4.850 36.185 1.00 46.31 83 ARG A C 1
ATOM 661 O O . ARG A 1 83 ? 3.008 5.470 36.491 1.00 46.31 83 ARG A O 1
ATOM 668 N N . SER A 1 84 ? 4.041 4.049 35.115 1.00 54.44 84 SER A N 1
ATOM 669 C CA . SER A 1 84 ? 2.818 3.776 34.325 1.00 54.44 84 SER A CA 1
ATOM 670 C C . SER A 1 84 ? 2.728 2.336 33.800 1.00 54.44 84 SER A C 1
ATOM 672 O O . SER A 1 84 ? 3.730 1.724 33.431 1.00 54.44 84 SER A O 1
ATOM 674 N N . ILE A 1 85 ? 1.503 1.796 33.800 1.00 59.34 85 ILE A N 1
ATOM 675 C CA . ILE A 1 85 ? 1.118 0.544 33.134 1.00 59.34 85 ILE A CA 1
ATOM 676 C C . ILE A 1 85 ? 0.564 0.938 31.764 1.00 59.34 85 ILE A C 1
ATOM 678 O O . ILE A 1 85 ? -0.540 1.469 31.690 1.00 59.34 85 ILE A O 1
ATOM 682 N N . GLU A 1 86 ? 1.293 0.661 30.686 1.00 61.50 86 GLU A N 1
ATOM 683 C CA . GLU A 1 86 ? 0.758 0.788 29.324 1.00 61.50 86 GLU A CA 1
ATOM 684 C C . GLU A 1 86 ? 0.231 -0.573 28.879 1.00 61.50 86 GLU A C 1
ATOM 686 O O . GLU A 1 86 ? 0.990 -1.539 28.796 1.00 61.50 86 GLU A O 1
ATOM 691 N N . SER A 1 87 ? -1.073 -0.678 28.629 1.00 68.12 87 SER A N 1
ATOM 692 C CA . SER A 1 87 ? -1.654 -1.872 28.012 1.00 68.12 87 SER A CA 1
ATOM 693 C C . SER A 1 87 ? -1.702 -1.678 26.500 1.00 68.12 87 SER A C 1
ATOM 695 O O . SER A 1 87 ? -2.318 -0.730 26.035 1.00 68.12 87 SER A O 1
ATOM 697 N N . GLU A 1 88 ? -1.079 -2.580 25.743 1.00 74.44 88 GLU A N 1
ATOM 698 C CA . GLU A 1 88 ? -1.194 -2.621 24.284 1.00 74.44 88 GLU A CA 1
ATOM 699 C C . GLU A 1 88 ? -2.303 -3.593 23.885 1.00 74.44 88 GLU A C 1
ATOM 701 O O . GLU A 1 88 ? -2.329 -4.747 24.337 1.00 74.44 88 GLU A O 1
ATOM 706 N N . TYR A 1 89 ? -3.193 -3.133 23.014 1.00 78.56 89 TYR A N 1
ATOM 707 C CA . TYR A 1 89 ? -4.291 -3.907 22.456 1.00 78.56 89 TYR A CA 1
ATOM 708 C C . TYR A 1 89 ? -4.081 -4.111 20.957 1.00 78.56 89 TYR A C 1
ATOM 710 O O . TYR A 1 89 ? -3.654 -3.201 20.250 1.00 78.56 89 TYR A O 1
ATOM 718 N N . VAL A 1 90 ? -4.376 -5.311 20.465 1.00 85.06 90 VAL A N 1
ATOM 719 C CA . VAL A 1 90 ? -4.281 -5.648 19.042 1.00 85.06 90 VAL A CA 1
ATOM 720 C C . VAL A 1 90 ? -5.499 -6.407 18.570 1.00 85.06 90 VAL A C 1
ATOM 722 O O . VAL A 1 90 ? -6.161 -7.093 19.349 1.00 85.06 90 VAL A O 1
ATOM 725 N N . LEU A 1 91 ? -5.763 -6.316 17.271 1.00 88.75 91 LEU A N 1
ATOM 726 C CA . LEU A 1 91 ? -6.751 -7.163 16.632 1.00 88.75 91 LEU A CA 1
ATOM 727 C C . LEU A 1 91 ? -6.319 -8.628 16.722 1.00 88.75 91 LEU A C 1
ATOM 729 O O . LEU A 1 91 ? -5.150 -8.964 16.517 1.00 88.75 91 LEU A O 1
ATOM 733 N N . ASP A 1 92 ? -7.263 -9.507 17.032 1.00 87.44 92 ASP A N 1
ATOM 734 C CA . ASP A 1 92 ? -7.042 -10.936 16.913 1.00 87.44 92 ASP A CA 1
ATOM 735 C C . ASP A 1 92 ? -6.729 -11.297 15.451 1.00 87.44 92 ASP A C 1
ATOM 737 O O . ASP A 1 92 ? -7.399 -10.840 14.527 1.00 87.44 92 ASP A O 1
ATOM 741 N N . LYS A 1 93 ? -5.716 -12.144 15.247 1.00 85.25 93 LYS A N 1
ATOM 742 C CA . LYS A 1 93 ? -5.284 -12.632 13.932 1.00 85.25 93 LYS A CA 1
ATOM 743 C C . LYS A 1 93 ? -6.397 -13.348 13.158 1.00 85.25 93 LYS A C 1
ATOM 745 O O . LYS A 1 93 ? -6.322 -13.428 11.939 1.00 85.25 93 LYS A O 1
ATOM 750 N N . ASP A 1 94 ? -7.389 -13.886 13.868 1.00 87.06 94 ASP A N 1
ATOM 751 C CA . ASP A 1 94 ? -8.503 -14.630 13.277 1.00 87.06 94 ASP A CA 1
ATOM 752 C C . ASP A 1 94 ? -9.632 -13.693 12.796 1.00 87.06 94 ASP A C 1
ATOM 754 O O . ASP A 1 94 ? -10.615 -14.143 12.205 1.00 87.06 94 ASP A O 1
ATOM 758 N N . VAL A 1 95 ? -9.513 -12.380 13.033 1.00 89.69 95 VAL A N 1
ATOM 759 C CA . VAL A 1 95 ? -10.460 -11.389 12.513 1.00 89.69 95 VAL A CA 1
ATOM 760 C C . VAL A 1 95 ? -10.225 -11.196 11.022 1.00 89.69 95 VAL A C 1
ATOM 762 O O . VAL A 1 95 ? -9.127 -10.873 10.574 1.00 89.69 95 VAL A O 1
ATOM 765 N N . ASN A 1 96 ? -11.297 -11.349 10.248 1.00 91.56 96 ASN A N 1
ATOM 766 C CA . ASN A 1 96 ? -11.276 -11.071 8.824 1.00 91.56 96 ASN A CA 1
ATOM 767 C C . ASN A 1 96 ? -11.168 -9.558 8.574 1.00 91.56 96 ASN A C 1
ATOM 769 O O . ASN A 1 96 ? -12.023 -8.790 9.012 1.00 91.56 96 ASN A O 1
ATOM 773 N N . ILE A 1 97 ? -10.136 -9.157 7.832 1.00 94.12 97 ILE A N 1
ATOM 774 C CA . ILE A 1 97 ? -9.883 -7.766 7.432 1.00 94.12 97 ILE A CA 1
ATOM 775 C C . ILE A 1 97 ? -9.975 -7.557 5.913 1.00 94.12 97 ILE A C 1
ATOM 777 O O . ILE A 1 97 ? -9.524 -6.535 5.407 1.00 94.12 97 ILE A O 1
ATOM 781 N N . ASN A 1 98 ? -10.524 -8.516 5.164 1.00 95.31 98 ASN A N 1
ATOM 782 C CA . ASN A 1 98 ? -10.545 -8.476 3.699 1.00 95.31 98 ASN A CA 1
ATOM 783 C C . ASN A 1 98 ? -11.342 -7.290 3.149 1.00 95.31 98 ASN A C 1
ATOM 785 O O . ASN A 1 98 ? -10.876 -6.643 2.219 1.00 95.31 98 ASN A O 1
ATOM 789 N N . ASP A 1 99 ? -12.485 -6.956 3.750 1.00 96.06 99 ASP A N 1
ATOM 790 C CA . ASP A 1 99 ? -13.294 -5.814 3.305 1.00 96.06 99 ASP A CA 1
ATOM 791 C C . ASP A 1 99 ? -12.554 -4.486 3.526 1.00 96.06 99 ASP A C 1
ATOM 793 O O . ASP A 1 99 ? -12.587 -3.596 2.676 1.00 96.06 99 ASP A O 1
ATOM 797 N N . LEU A 1 100 ? -11.817 -4.371 4.640 1.00 95.06 100 LEU A N 1
ATOM 798 C CA . LEU A 1 100 ? -10.941 -3.229 4.894 1.00 95.06 100 LEU A CA 1
ATOM 799 C C . LEU A 1 100 ? -9.843 -3.142 3.828 1.00 95.06 100 LEU A C 1
ATOM 801 O O . LEU A 1 100 ? -9.666 -2.080 3.241 1.00 95.06 100 LEU A O 1
ATOM 805 N N . LYS A 1 101 ? -9.139 -4.248 3.556 1.00 95.12 101 LYS A N 1
ATOM 806 C CA . LYS A 1 101 ? -8.081 -4.308 2.534 1.00 95.12 101 LYS A CA 1
ATOM 807 C C . LYS A 1 101 ? -8.602 -3.910 1.158 1.00 95.12 101 LYS A C 1
ATOM 809 O O . LYS A 1 101 ? -8.033 -3.023 0.536 1.00 95.12 101 LYS A O 1
ATOM 814 N N . SER A 1 102 ? -9.731 -4.486 0.749 1.00 96.69 102 SER A N 1
ATOM 815 C CA . SER A 1 102 ? -10.378 -4.169 -0.524 1.00 96.69 102 SER A CA 1
ATOM 816 C C . SER A 1 102 ? -10.745 -2.690 -0.619 1.00 96.69 102 SER A C 1
ATOM 818 O O . SER A 1 102 ? -10.575 -2.098 -1.678 1.00 96.69 102 SER A O 1
ATOM 820 N N . CYS A 1 103 ? -11.211 -2.070 0.471 1.00 96.69 103 CYS A N 1
ATOM 821 C CA . CYS A 1 103 ? -11.459 -0.629 0.490 1.00 96.69 103 CYS A CA 1
ATOM 822 C C . CYS A 1 103 ? -10.169 0.186 0.330 1.00 96.69 103 CYS A C 1
ATOM 824 O O . CYS A 1 103 ? -10.161 1.167 -0.412 1.00 96.69 103 CYS A O 1
ATOM 826 N N . VAL A 1 104 ? -9.089 -0.202 1.018 1.00 94.94 104 VAL A N 1
ATOM 827 C CA . VAL A 1 104 ? -7.786 0.474 0.907 1.00 94.94 104 VAL A CA 1
ATOM 828 C C . VAL A 1 104 ? -7.256 0.377 -0.525 1.00 94.94 104 VAL A C 1
ATOM 830 O O . VAL A 1 104 ? -6.846 1.393 -1.083 1.00 94.94 104 VAL A O 1
ATOM 833 N N . ASP A 1 105 ? -7.323 -0.803 -1.140 1.00 94.25 105 ASP A N 1
ATOM 834 C CA . ASP A 1 105 ? -6.904 -1.009 -2.529 1.00 94.25 105 ASP A CA 1
ATOM 835 C C . ASP A 1 105 ? -7.736 -0.153 -3.489 1.00 94.25 105 ASP A C 1
ATOM 837 O O . ASP A 1 105 ? -7.183 0.619 -4.271 1.00 94.25 105 ASP A O 1
ATOM 841 N N . ASP A 1 106 ? -9.066 -0.199 -3.372 1.00 95.00 106 ASP A N 1
ATOM 842 C CA . ASP A 1 106 ? -9.976 0.617 -4.181 1.00 95.00 106 ASP A CA 1
ATOM 843 C C . ASP A 1 106 ? -9.692 2.116 -4.052 1.00 95.00 106 ASP A C 1
ATOM 845 O O . ASP A 1 106 ? -9.825 2.861 -5.028 1.00 95.00 106 ASP A O 1
ATOM 849 N N . TYR A 1 107 ? -9.336 2.570 -2.849 1.00 93.38 107 TYR A N 1
ATOM 850 C CA . TYR A 1 107 ? -8.971 3.956 -2.597 1.00 93.38 107 TYR A CA 1
ATOM 851 C C . TYR A 1 107 ? -7.676 4.315 -3.332 1.00 93.38 107 TYR A C 1
ATOM 853 O O . TYR A 1 107 ? -7.633 5.322 -4.038 1.00 93.38 107 TYR A O 1
ATOM 861 N N . LEU A 1 108 ? -6.628 3.499 -3.201 1.00 91.38 108 LEU A N 1
ATOM 862 C CA . LEU A 1 108 ? -5.309 3.761 -3.789 1.00 91.38 108 LEU A CA 1
ATOM 863 C C . LEU A 1 108 ? -5.288 3.634 -5.313 1.00 91.38 108 LEU A C 1
ATOM 865 O O . LEU A 1 108 ? -4.522 4.343 -5.958 1.00 91.38 108 LEU A O 1
ATOM 869 N N . VAL A 1 109 ? -6.138 2.781 -5.886 1.00 89.81 109 VAL A N 1
ATOM 870 C CA . VAL A 1 109 ? -6.329 2.654 -7.342 1.00 89.81 109 VAL A CA 1
ATOM 871 C C . VAL A 1 109 ? -6.962 3.913 -7.936 1.00 89.81 109 VAL A C 1
ATOM 873 O O . VAL A 1 109 ? -6.681 4.270 -9.074 1.00 89.81 109 VAL A O 1
ATOM 876 N N . LYS A 1 110 ? -7.820 4.605 -7.181 1.00 88.56 110 LYS A N 1
ATOM 877 C CA . LYS A 1 110 ? -8.562 5.782 -7.671 1.00 88.56 110 LYS A CA 1
ATOM 878 C C . LYS A 1 110 ? -7.914 7.107 -7.290 1.00 88.56 110 LYS A C 1
ATOM 880 O O . LYS A 1 110 ? -8.284 8.142 -7.836 1.00 88.56 110 LYS A O 1
ATOM 885 N N . THR A 1 111 ? -7.001 7.088 -6.325 1.00 88.62 111 THR A N 1
ATOM 886 C CA . THR A 1 111 ? -6.400 8.294 -5.760 1.00 88.62 111 THR A CA 1
ATOM 887 C C . THR A 1 111 ? -5.079 8.591 -6.461 1.00 88.62 111 THR A C 1
ATOM 889 O O . THR A 1 111 ? -4.159 7.772 -6.358 1.00 88.62 111 THR A O 1
ATOM 892 N N . PRO A 1 112 ? -4.950 9.751 -7.129 1.00 87.94 112 PRO A N 1
ATOM 893 C CA . PRO A 1 112 ? -3.683 10.180 -7.701 1.00 87.94 112 PRO A CA 1
ATOM 894 C C . PRO A 1 112 ? -2.606 10.356 -6.626 1.00 87.94 112 PRO A C 1
ATOM 896 O O . PRO A 1 112 ? -2.898 10.773 -5.503 1.00 87.94 112 PRO A O 1
ATOM 899 N N . ILE A 1 113 ? -1.356 10.077 -6.985 1.00 86.38 113 ILE A N 1
ATOM 900 C CA . ILE A 1 113 ? -0.190 10.368 -6.156 1.00 86.38 113 ILE A CA 1
ATOM 901 C C . ILE A 1 113 ? 0.008 11.872 -5.977 1.00 86.38 113 ILE A C 1
ATOM 903 O O . ILE A 1 113 ? -0.478 12.685 -6.768 1.00 86.38 113 ILE A O 1
ATOM 907 N N . SER A 1 114 ? 0.761 12.246 -4.944 1.00 83.38 114 SER A N 1
ATOM 908 C CA . SER A 1 114 ? 1.097 13.643 -4.689 1.00 83.38 114 SER A CA 1
ATOM 909 C C . SER A 1 114 ? 2.019 14.211 -5.780 1.00 83.38 114 SER A C 1
ATOM 911 O O . SER A 1 114 ? 2.718 13.477 -6.486 1.00 83.38 114 SER A O 1
ATOM 913 N N . GLU A 1 115 ? 2.068 15.541 -5.907 1.00 82.31 115 GLU A N 1
ATOM 914 C CA . GLU A 1 115 ? 3.034 16.207 -6.793 1.00 82.31 115 GLU A CA 1
ATOM 915 C C . GLU A 1 115 ? 4.485 15.844 -6.436 1.00 82.31 115 GLU A C 1
ATOM 917 O O . GLU A 1 115 ? 5.335 15.724 -7.320 1.00 82.31 115 GLU A O 1
ATOM 922 N N . GLU A 1 116 ? 4.762 15.625 -5.147 1.00 82.69 116 GLU A N 1
ATOM 923 C CA . GLU A 1 116 ? 6.064 15.182 -4.654 1.00 82.69 116 GLU A CA 1
ATOM 924 C C . GLU A 1 116 ? 6.386 13.760 -5.132 1.00 82.69 116 GLU A C 1
ATOM 926 O O . GLU A 1 116 ? 7.454 13.551 -5.709 1.00 82.69 116 GLU A O 1
ATOM 931 N N . SER A 1 117 ? 5.466 12.797 -4.991 1.00 84.00 117 SER A N 1
ATOM 932 C CA . SER A 1 117 ? 5.659 11.437 -5.523 1.00 84.00 117 SER A CA 1
ATOM 933 C C . SER A 1 117 ? 5.856 11.451 -7.036 1.00 84.00 117 SER A C 1
ATOM 935 O O . SER A 1 117 ? 6.704 10.739 -7.567 1.00 84.00 117 SER A O 1
ATOM 937 N N . MET A 1 118 ? 5.084 12.282 -7.741 1.00 83.94 118 MET A N 1
ATOM 938 C CA . MET A 1 118 ? 5.190 12.441 -9.189 1.00 83.94 118 MET A CA 1
ATOM 939 C C . MET A 1 118 ? 6.564 12.980 -9.591 1.00 83.94 118 MET A C 1
ATOM 941 O O . MET A 1 118 ? 7.148 12.525 -10.576 1.00 83.94 118 MET A O 1
ATOM 945 N N . LYS A 1 119 ? 7.099 13.945 -8.838 1.00 83.50 119 LYS A N 1
ATOM 946 C CA . LYS A 1 119 ? 8.461 14.442 -9.036 1.00 83.50 119 LYS A CA 1
ATOM 947 C C . LYS A 1 119 ? 9.490 13.344 -8.767 1.00 83.50 119 LYS A C 1
ATOM 949 O O . LYS A 1 119 ? 10.345 13.115 -9.614 1.00 83.50 119 LYS A O 1
ATOM 954 N N . ASN A 1 120 ? 9.361 12.623 -7.655 1.00 83.69 120 ASN A N 1
ATOM 955 C CA . ASN A 1 120 ? 10.254 11.516 -7.308 1.00 83.69 120 ASN A CA 1
ATOM 956 C C . ASN A 1 120 ? 10.270 10.434 -8.397 1.00 83.69 120 ASN A C 1
ATOM 958 O O . ASN A 1 120 ? 11.338 9.940 -8.737 1.00 83.69 120 ASN A O 1
ATOM 962 N N . LEU A 1 121 ? 9.115 10.118 -8.994 1.00 84.62 121 LEU A N 1
ATOM 963 C CA . LEU A 1 121 ? 9.032 9.180 -10.115 1.00 84.62 121 LEU A CA 1
ATOM 964 C C . LEU A 1 121 ? 9.833 9.657 -11.332 1.00 84.62 121 LEU A C 1
ATOM 966 O O . LEU A 1 121 ? 10.508 8.8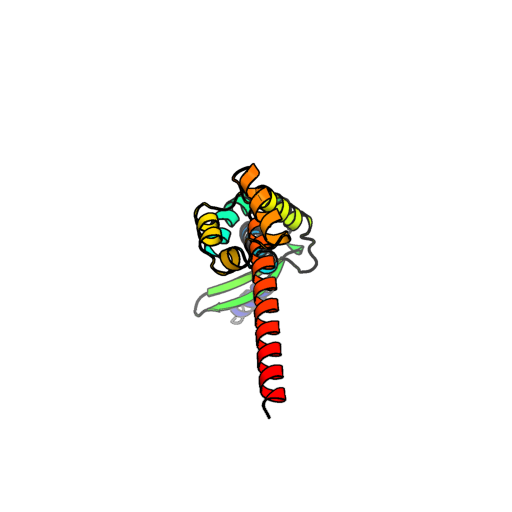61 -11.979 1.00 84.62 121 LEU A O 1
ATOM 970 N N . LYS A 1 122 ? 9.723 10.948 -11.667 1.00 83.00 122 LYS A N 1
ATOM 971 C CA . LYS A 1 122 ? 10.393 11.555 -12.829 1.00 83.00 122 LYS A CA 1
ATOM 972 C C . LYS A 1 122 ? 11.901 11.670 -12.636 1.00 83.00 122 LYS A C 1
ATOM 974 O O . LYS A 1 122 ? 12.639 11.535 -13.607 1.00 83.00 122 LYS A O 1
ATOM 979 N N . ASP A 1 123 ? 12.331 11.921 -11.406 1.00 86.44 123 ASP A N 1
ATOM 980 C CA . ASP A 1 123 ? 13.736 12.117 -11.053 1.00 86.44 123 ASP A CA 1
ATOM 981 C C . ASP A 1 123 ? 14.462 10.782 -10.764 1.00 86.44 123 ASP A C 1
ATOM 983 O O . ASP A 1 123 ? 15.682 10.766 -10.582 1.00 86.44 123 ASP A O 1
ATOM 987 N N . ASP A 1 124 ? 13.748 9.650 -10.733 1.00 87.31 124 ASP A N 1
ATOM 988 C CA . ASP A 1 124 ? 14.338 8.331 -10.497 1.00 87.31 124 ASP A CA 1
ATOM 989 C C . ASP A 1 124 ? 15.181 7.874 -11.700 1.00 87.31 124 ASP A C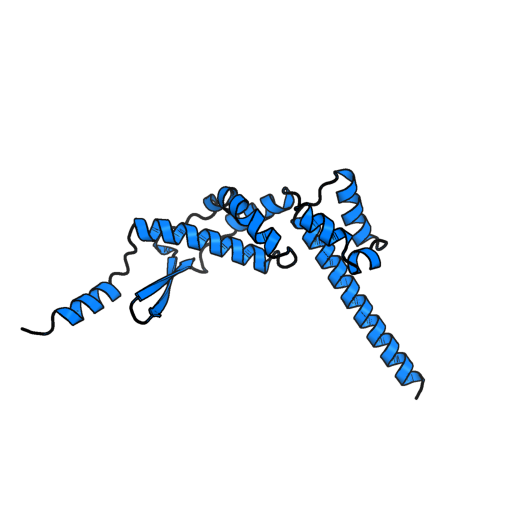 1
ATOM 991 O O . ASP A 1 124 ? 14.686 7.614 -12.802 1.00 87.31 124 ASP A O 1
ATOM 995 N N . THR A 1 125 ? 16.487 7.726 -11.478 1.00 89.31 125 THR A N 1
ATOM 996 C CA . THR A 1 125 ? 17.451 7.350 -12.523 1.00 89.31 125 THR A CA 1
ATOM 997 C C . THR A 1 125 ? 17.180 5.977 -13.129 1.00 89.31 125 THR A C 1
ATOM 999 O O . THR A 1 125 ? 17.497 5.749 -14.297 1.00 89.31 125 THR A O 1
ATOM 1002 N N . ARG A 1 126 ? 16.569 5.059 -12.374 1.00 89.31 126 ARG A N 1
ATOM 1003 C CA . ARG A 1 126 ? 16.216 3.721 -12.861 1.00 89.31 126 ARG A CA 1
ATOM 1004 C C . ARG A 1 126 ? 15.007 3.805 -13.785 1.00 89.31 126 ARG A C 1
ATOM 1006 O O . ARG A 1 126 ? 14.959 3.110 -14.795 1.00 89.31 126 ARG A O 1
ATOM 1013 N N . VAL A 1 127 ? 14.048 4.680 -13.480 1.00 88.06 127 VAL A N 1
ATOM 1014 C CA . VAL A 1 127 ? 12.905 4.934 -14.372 1.00 88.06 127 VAL A CA 1
ATOM 1015 C C . VAL A 1 127 ? 13.413 5.480 -15.703 1.00 88.06 127 VAL A C 1
ATOM 1017 O O . VAL A 1 127 ? 13.026 4.976 -16.755 1.00 88.06 127 VAL A O 1
ATOM 1020 N N . GLU A 1 128 ? 14.343 6.434 -15.671 1.00 89.25 128 GLU A N 1
ATOM 1021 C CA . GLU A 1 128 ? 14.984 6.968 -16.878 1.00 89.25 128 GLU A CA 1
ATOM 1022 C C . GLU A 1 128 ? 15.748 5.883 -17.660 1.00 89.25 128 GLU A C 1
ATOM 1024 O O . GLU A 1 128 ? 15.615 5.805 -18.884 1.00 89.25 128 GLU A O 1
ATOM 1029 N N . GLN A 1 129 ? 16.483 5.001 -16.971 1.00 91.12 129 GLN A N 1
ATOM 1030 C CA . GLN A 1 129 ? 17.205 3.874 -17.580 1.00 91.12 129 GLN A CA 1
ATOM 1031 C C . GLN A 1 129 ? 16.268 2.928 -18.347 1.00 91.12 129 GLN A C 1
ATOM 1033 O O . GLN A 1 129 ? 16.602 2.487 -19.448 1.00 91.12 129 GLN A O 1
ATOM 1038 N N . PHE A 1 130 ? 15.088 2.630 -17.794 1.00 91.69 130 PHE A N 1
ATOM 1039 C CA . PHE A 1 130 ? 14.148 1.652 -18.354 1.00 91.69 130 PHE A CA 1
ATOM 1040 C C . PHE A 1 130 ? 12.938 2.269 -19.068 1.00 91.69 130 PHE A C 1
ATOM 1042 O O . PHE A 1 130 ? 12.050 1.538 -19.494 1.00 91.69 130 PHE A O 1
ATOM 1049 N N . LYS A 1 131 ? 12.890 3.588 -19.289 1.00 87.19 131 LYS A N 1
ATOM 1050 C CA . LYS A 1 131 ? 11.721 4.275 -19.882 1.00 87.19 131 LYS A CA 1
ATOM 1051 C C . LYS A 1 131 ? 11.301 3.786 -21.271 1.00 87.19 131 LYS A C 1
ATOM 1053 O O . LYS A 1 131 ? 10.166 4.005 -21.683 1.00 87.19 131 LYS A O 1
ATOM 1058 N N . ASN A 1 132 ? 12.234 3.192 -22.018 1.00 88.88 132 ASN A N 1
ATOM 1059 C CA . ASN A 1 132 ? 11.998 2.666 -23.364 1.00 88.88 132 ASN A CA 1
ATOM 1060 C C . ASN A 1 132 ? 11.635 1.175 -23.365 1.00 88.88 132 ASN A C 1
ATOM 1062 O O . ASN A 1 132 ? 11.317 0.637 -24.426 1.00 88.88 132 ASN A O 1
ATOM 1066 N N . ASP A 1 133 ? 11.685 0.507 -22.211 1.00 92.00 133 ASP A N 1
ATOM 1067 C CA . ASP A 1 133 ? 11.178 -0.853 -22.071 1.00 92.00 133 ASP A CA 1
ATOM 1068 C C . ASP A 1 133 ? 9.663 -0.868 -22.359 1.00 92.00 133 ASP A C 1
ATOM 1070 O O . ASP A 1 133 ? 8.950 -0.011 -21.834 1.00 92.00 133 ASP A O 1
ATOM 1074 N N . PRO A 1 134 ? 9.145 -1.802 -23.180 1.00 90.31 134 PRO A N 1
ATOM 1075 C CA . PRO A 1 134 ? 7.739 -1.797 -23.582 1.00 90.31 134 PRO A CA 1
ATOM 1076 C C . PRO A 1 134 ? 6.741 -1.841 -22.417 1.00 90.31 134 PRO A C 1
ATOM 1078 O O . PRO A 1 134 ? 5.705 -1.180 -22.487 1.00 90.31 134 PRO A O 1
ATOM 1081 N N . GLU A 1 135 ? 7.040 -2.584 -21.348 1.00 86.62 135 GLU A N 1
ATOM 1082 C CA . GLU A 1 135 ? 6.149 -2.709 -20.188 1.00 86.62 135 GLU A CA 1
ATOM 1083 C C . GLU A 1 135 ? 6.176 -1.433 -19.342 1.00 86.62 135 GLU A C 1
ATOM 1085 O O . GLU A 1 135 ? 5.122 -0.897 -18.996 1.00 86.62 135 GLU A O 1
ATOM 1090 N N . VAL A 1 136 ? 7.373 -0.899 -19.064 1.00 86.56 136 VAL A N 1
ATOM 1091 C CA . VAL A 1 136 ? 7.535 0.365 -18.318 1.00 86.56 136 VAL A CA 1
ATOM 1092 C C . VAL A 1 136 ? 6.893 1.517 -19.086 1.00 86.56 136 VAL A C 1
ATOM 1094 O O . VAL A 1 136 ? 6.135 2.306 -18.523 1.00 86.56 136 VAL A O 1
ATOM 1097 N N . ARG A 1 137 ? 7.143 1.584 -20.396 1.00 86.50 137 ARG A N 1
ATOM 1098 C CA . ARG A 1 137 ? 6.577 2.596 -21.280 1.00 86.50 137 ARG A CA 1
ATOM 1099 C C . ARG A 1 137 ? 5.058 2.529 -21.315 1.00 86.50 137 ARG A C 1
ATOM 1101 O O . ARG A 1 137 ? 4.428 3.574 -21.232 1.00 86.50 137 ARG A O 1
ATOM 1108 N N . SER A 1 138 ? 4.468 1.336 -21.406 1.00 85.06 138 SER A N 1
ATOM 1109 C CA . SER A 1 138 ? 3.009 1.189 -21.404 1.00 85.06 138 SER A CA 1
ATOM 1110 C C . SER A 1 138 ? 2.380 1.729 -20.118 1.00 85.06 138 SER A C 1
ATOM 1112 O O . SER A 1 138 ? 1.349 2.392 -20.189 1.00 85.06 138 SER A O 1
ATOM 1114 N N . LEU A 1 139 ? 2.992 1.473 -18.957 1.00 80.94 139 LEU A N 1
ATOM 1115 C CA . LEU A 1 139 ? 2.497 1.983 -17.674 1.00 80.94 139 LEU A CA 1
ATOM 1116 C C . LEU A 1 139 ? 2.613 3.513 -17.587 1.00 80.94 139 LEU A C 1
ATOM 1118 O O . LEU A 1 139 ? 1.679 4.179 -17.151 1.00 80.94 139 LEU A O 1
ATOM 1122 N N . ILE A 1 140 ? 3.730 4.079 -18.053 1.00 78.19 140 ILE A N 1
ATOM 1123 C CA . ILE A 1 140 ? 3.954 5.534 -18.063 1.00 78.19 140 ILE A CA 1
ATOM 1124 C C . ILE A 1 140 ? 3.060 6.245 -19.091 1.00 78.19 140 ILE A C 1
ATOM 1126 O O . ILE A 1 140 ? 2.583 7.348 -18.834 1.00 78.19 140 ILE A O 1
ATOM 1130 N N . ASP A 1 141 ? 2.858 5.667 -20.274 1.00 81.50 141 ASP A N 1
ATOM 1131 C CA . ASP A 1 141 ? 2.082 6.300 -21.343 1.00 81.50 141 ASP A CA 1
ATOM 1132 C C . ASP A 1 141 ? 0.576 6.295 -21.024 1.00 81.50 141 ASP A C 1
ATOM 1134 O O . ASP A 1 141 ? -0.096 7.281 -21.329 1.00 81.50 141 ASP A O 1
ATOM 1138 N N . ASN A 1 142 ? 0.063 5.273 -20.325 1.00 75.19 142 ASN A N 1
ATOM 1139 C CA . ASN A 1 142 ? -1.306 5.279 -19.788 1.00 75.19 142 ASN A CA 1
ATOM 1140 C C . ASN A 1 142 ? -1.530 6.466 -18.841 1.00 75.19 142 ASN A C 1
ATOM 1142 O O . ASN A 1 142 ? -2.458 7.244 -19.036 1.00 75.19 142 ASN A O 1
ATOM 1146 N N . ALA A 1 143 ? -0.602 6.680 -17.913 1.00 68.62 143 ALA A N 1
ATOM 1147 C CA . ALA A 1 143 ? -0.608 7.803 -16.979 1.00 68.62 143 ALA A CA 1
ATOM 1148 C C . ALA A 1 143 ? -0.459 9.195 -17.624 1.00 68.62 143 ALA A C 1
ATOM 1150 O O . ALA A 1 143 ? -0.790 10.232 -17.043 1.00 68.62 143 ALA A O 1
ATOM 1151 N N . LYS A 1 144 ? 0.112 9.268 -18.831 1.00 63.25 144 LYS A N 1
ATOM 1152 C CA . LYS A 1 144 ? 0.197 10.529 -19.580 1.00 63.25 144 LYS A CA 1
ATOM 1153 C C . LYS A 1 144 ? -1.119 10.887 -20.262 1.00 63.25 144 LYS A C 1
ATOM 1155 O O . LYS A 1 144 ? -1.300 12.065 -20.566 1.00 63.25 144 LYS A O 1
ATOM 1160 N N . ALA A 1 145 ? -1.991 9.912 -20.523 1.00 63.81 145 ALA A N 1
ATOM 1161 C CA . ALA A 1 145 ? -3.249 10.123 -21.233 1.00 63.81 145 ALA A CA 1
ATOM 1162 C C . ALA A 1 145 ? -4.293 10.863 -20.380 1.00 63.81 145 ALA A C 1
ATOM 1164 O O . ALA A 1 145 ? -5.090 11.626 -20.923 1.00 63.81 145 ALA A O 1
ATOM 1165 N N . ASP A 1 146 ? -4.264 10.678 -19.061 1.00 66.31 146 ASP A N 1
ATOM 1166 C CA . ASP A 1 146 ? -5.152 11.323 -18.086 1.00 66.31 146 ASP A CA 1
ATOM 1167 C C . ASP A 1 146 ? -4.427 12.306 -17.143 1.00 66.31 146 ASP A C 1
ATOM 1169 O O . ASP A 1 146 ? -5.075 12.987 -16.349 1.00 66.31 146 ASP A O 1
ATOM 1173 N N . HIS A 1 147 ? -3.099 12.429 -17.273 1.00 69.81 147 HIS A N 1
ATOM 1174 C CA . HIS A 1 147 ? -2.211 13.245 -16.434 1.00 69.81 147 HIS A CA 1
ATOM 1175 C C . HIS A 1 147 ? -2.196 12.859 -14.948 1.00 69.81 147 HIS A C 1
ATOM 1177 O O . HIS A 1 147 ? -1.693 13.632 -14.126 1.00 69.81 147 HIS A O 1
ATOM 1183 N N . LEU A 1 148 ? -2.709 11.683 -14.589 1.00 78.62 148 LEU A N 1
ATOM 1184 C CA . LEU A 1 148 ? -2.830 11.244 -13.206 1.00 78.62 148 LEU A CA 1
ATOM 1185 C C . LEU A 1 148 ? -2.225 9.845 -13.070 1.00 78.62 148 LEU A C 1
ATOM 1187 O O . LEU A 1 148 ? -2.539 8.938 -13.820 1.00 78.62 148 LEU A O 1
ATOM 1191 N N . ILE A 1 149 ? -1.340 9.672 -12.090 1.00 85.94 149 ILE A N 1
ATOM 1192 C CA . ILE A 1 149 ? -0.825 8.354 -11.699 1.00 85.94 149 ILE A CA 1
ATOM 1193 C C . ILE A 1 149 ? -1.438 8.033 -10.356 1.00 85.94 149 ILE A C 1
ATOM 1195 O O . ILE A 1 149 ? -1.262 8.814 -9.425 1.00 85.94 149 ILE A O 1
ATOM 1199 N N . SER A 1 150 ? -2.131 6.910 -10.229 1.00 88.75 150 SER A N 1
ATOM 1200 C CA . SER A 1 150 ? -2.621 6.428 -8.939 1.00 88.75 150 SER A CA 1
ATOM 1201 C C . SER A 1 150 ? -1.490 5.897 -8.054 1.00 88.75 150 SER A C 1
ATOM 1203 O O . SER A 1 150 ? -0.422 5.508 -8.535 1.00 88.75 150 SER A O 1
ATOM 1205 N N . TYR A 1 151 ? -1.712 5.816 -6.741 1.00 88.81 151 TYR A N 1
ATOM 1206 C CA . TYR A 1 151 ? -0.743 5.188 -5.830 1.00 88.81 151 TYR A CA 1
ATOM 1207 C C . TYR A 1 151 ? -0.445 3.725 -6.191 1.00 88.81 151 TYR A C 1
ATOM 1209 O O . TYR A 1 151 ? 0.694 3.273 -6.049 1.00 88.81 151 TYR A O 1
ATOM 1217 N N . TYR A 1 152 ? -1.443 3.006 -6.708 1.00 88.31 152 TYR A N 1
ATOM 1218 C CA . TYR A 1 152 ? -1.273 1.646 -7.215 1.00 88.31 152 TYR A CA 1
ATOM 1219 C C . TYR A 1 152 ? -0.334 1.589 -8.433 1.00 88.31 152 TYR A C 1
ATOM 1221 O O . TYR A 1 152 ? 0.603 0.784 -8.474 1.00 88.31 152 TYR A O 1
ATOM 1229 N N . GLU A 1 153 ? -0.545 2.460 -9.419 1.00 87.56 153 GLU A N 1
ATOM 1230 C CA . GLU A 1 153 ? 0.290 2.522 -10.624 1.00 87.56 153 GLU A CA 1
ATOM 1231 C C . GLU A 1 153 ? 1.712 2.972 -10.304 1.00 87.56 153 GLU A C 1
ATOM 1233 O O . GLU A 1 153 ? 2.664 2.374 -10.801 1.00 87.56 153 GLU A O 1
ATOM 1238 N N . TYR A 1 154 ? 1.869 3.967 -9.430 1.00 87.81 154 TYR A N 1
ATOM 1239 C CA . TYR A 1 154 ? 3.173 4.442 -8.973 1.00 87.81 154 TYR A CA 1
ATOM 1240 C C . TYR A 1 154 ? 4.025 3.303 -8.411 1.00 87.81 154 TYR A C 1
ATOM 1242 O O . TYR A 1 154 ? 5.160 3.095 -8.846 1.00 87.81 154 TYR A O 1
ATOM 1250 N N . GLN A 1 155 ? 3.457 2.508 -7.503 1.00 88.19 155 GLN A N 1
ATOM 1251 C CA . GLN A 1 155 ? 4.146 1.336 -6.985 1.00 88.19 155 GLN A CA 1
ATOM 1252 C C . GLN A 1 155 ? 4.432 0.298 -8.073 1.00 88.19 155 GLN A C 1
ATOM 1254 O O . GLN A 1 155 ? 5.516 -0.282 -8.098 1.00 88.19 155 GLN A O 1
ATOM 1259 N N . THR A 1 156 ? 3.475 0.044 -8.962 1.00 89.19 156 THR A N 1
ATOM 1260 C CA . THR A 1 156 ? 3.644 -0.944 -10.034 1.00 89.19 156 THR A CA 1
ATOM 1261 C C . THR A 1 156 ? 4.813 -0.570 -10.947 1.00 89.19 156 THR A C 1
ATOM 1263 O O . THR A 1 156 ? 5.646 -1.421 -11.265 1.00 89.19 156 THR A O 1
ATOM 1266 N N . ILE A 1 157 ? 4.929 0.713 -11.306 1.00 88.88 157 ILE A N 1
ATOM 1267 C CA . ILE A 1 157 ? 6.038 1.245 -12.106 1.00 88.88 157 ILE A CA 1
ATOM 1268 C C . ILE A 1 157 ? 7.361 1.064 -11.361 1.00 88.88 157 ILE A C 1
ATOM 1270 O O . ILE A 1 157 ? 8.293 0.478 -11.913 1.00 88.88 157 ILE A O 1
ATOM 1274 N N . LEU A 1 158 ? 7.448 1.515 -10.105 1.00 88.69 158 LEU A N 1
ATOM 1275 C CA . LEU A 1 158 ? 8.680 1.398 -9.322 1.00 88.69 158 LEU A CA 1
ATOM 1276 C C . LEU A 1 158 ? 9.101 -0.058 -9.111 1.00 88.69 158 LEU A C 1
ATOM 1278 O O . LEU A 1 158 ? 10.285 -0.370 -9.225 1.00 88.69 158 LEU A O 1
ATOM 1282 N N . GLY A 1 159 ? 8.152 -0.958 -8.858 1.00 89.62 159 GLY A N 1
ATOM 1283 C CA . GLY A 1 159 ? 8.429 -2.377 -8.662 1.00 89.62 159 GLY A CA 1
ATOM 1284 C C . GLY A 1 159 ? 8.948 -3.053 -9.921 1.00 89.62 159 GLY A C 1
ATOM 1285 O O . GLY A 1 159 ? 9.914 -3.817 -9.859 1.00 89.62 159 GLY A O 1
ATOM 1286 N N . LEU A 1 160 ? 8.368 -2.727 -11.077 1.00 91.00 160 LEU A N 1
ATOM 1287 C CA . LEU A 1 160 ? 8.850 -3.218 -12.363 1.00 91.00 160 LEU A CA 1
ATOM 1288 C C . LEU A 1 160 ? 10.257 -2.696 -12.675 1.00 91.00 160 LEU A C 1
ATOM 1290 O O . LEU A 1 160 ? 11.127 -3.470 -13.072 1.00 91.00 160 LEU A O 1
ATOM 1294 N N . VAL A 1 161 ? 10.490 -1.401 -12.467 1.00 91.62 161 VAL A N 1
ATOM 1295 C CA . VAL A 1 161 ? 11.786 -0.752 -12.700 1.00 91.62 161 VAL A CA 1
ATOM 1296 C C . VAL A 1 161 ? 12.866 -1.330 -11.786 1.00 91.62 161 VAL A C 1
ATOM 1298 O O . VAL A 1 161 ? 13.952 -1.659 -12.258 1.00 91.62 161 VAL A O 1
ATOM 1301 N N . LEU A 1 162 ? 12.563 -1.527 -10.500 1.00 90.50 162 LEU A N 1
ATOM 1302 C CA . LEU A 1 162 ? 13.449 -2.192 -9.541 1.00 90.50 162 LEU A CA 1
ATOM 1303 C C . LEU A 1 162 ? 13.805 -3.606 -9.989 1.00 90.50 162 LEU A C 1
ATOM 1305 O O . LEU A 1 162 ? 14.978 -3.974 -9.987 1.00 90.50 162 LEU A O 1
ATOM 1309 N N . LYS A 1 163 ? 12.805 -4.391 -10.398 1.00 91.81 163 LYS A N 1
ATOM 1310 C CA . LYS A 1 163 ? 13.025 -5.749 -10.893 1.00 91.81 163 LYS A CA 1
ATOM 1311 C C . LYS A 1 163 ? 13.951 -5.750 -12.111 1.00 91.81 163 LYS A C 1
ATOM 1313 O O . LYS A 1 163 ? 14.954 -6.453 -12.097 1.00 91.81 163 LYS A O 1
ATOM 1318 N N . LYS A 1 164 ? 13.660 -4.927 -13.125 1.00 92.44 164 LYS A N 1
ATOM 1319 C CA . LYS A 1 164 ? 14.489 -4.834 -14.340 1.00 92.44 164 LYS A CA 1
ATOM 1320 C C . LYS A 1 164 ? 15.908 -4.362 -14.036 1.00 92.44 164 LYS A C 1
ATOM 1322 O O . LYS A 1 164 ? 16.852 -4.878 -14.625 1.00 92.44 164 LYS A O 1
ATOM 1327 N N . HIS A 1 165 ? 16.064 -3.428 -13.100 1.00 91.81 165 HIS A N 1
ATOM 1328 C CA . HIS A 1 165 ? 17.374 -2.995 -12.631 1.00 91.81 165 HIS A CA 1
ATOM 1329 C C . HIS A 1 165 ? 18.160 -4.162 -12.023 1.00 91.81 165 HIS A C 1
ATOM 1331 O O . HIS A 1 165 ? 19.282 -4.418 -12.445 1.00 91.81 165 HIS A O 1
ATOM 1337 N N . TYR A 1 166 ? 17.568 -4.922 -11.099 1.00 91.00 166 TYR A N 1
ATOM 1338 C CA . TYR A 1 166 ? 18.249 -6.076 -10.507 1.00 91.00 166 TYR A CA 1
ATOM 1339 C C . TYR A 1 166 ? 18.575 -7.170 -11.525 1.00 91.00 166 TYR A C 1
ATOM 1341 O O . TYR A 1 166 ? 19.679 -7.709 -11.490 1.00 91.00 166 TYR A O 1
ATOM 1349 N N . ASP A 1 167 ? 17.656 -7.471 -12.444 1.00 92.44 167 ASP A N 1
ATOM 1350 C CA . ASP A 1 167 ? 17.896 -8.442 -13.515 1.00 92.44 167 ASP A CA 1
ATOM 1351 C C . ASP A 1 167 ? 19.088 -8.003 -14.390 1.00 92.44 167 ASP A C 1
ATOM 1353 O O . ASP A 1 167 ? 19.980 -8.803 -14.679 1.00 92.44 167 ASP A O 1
ATOM 1357 N N . HIS A 1 168 ? 19.165 -6.711 -14.728 1.00 91.12 168 HIS A N 1
ATOM 1358 C CA . HIS A 1 168 ? 20.280 -6.133 -15.476 1.00 91.12 168 HIS A CA 1
ATOM 1359 C C . HIS A 1 168 ? 21.619 -6.246 -14.733 1.00 91.12 168 HIS A C 1
ATOM 1361 O O . HIS A 1 168 ? 22.601 -6.704 -15.316 1.00 91.12 168 HIS A O 1
ATOM 1367 N N . GLU A 1 169 ? 21.666 -5.884 -13.448 1.00 89.50 169 GLU A N 1
ATOM 1368 C CA . GLU A 1 169 ? 22.886 -5.977 -12.632 1.00 89.50 169 GLU A CA 1
ATOM 1369 C C . GLU A 1 169 ? 23.365 -7.429 -12.473 1.00 89.50 169 GLU A C 1
ATOM 1371 O O . GLU A 1 169 ? 24.564 -7.712 -12.528 1.00 89.50 169 GLU A O 1
ATOM 1376 N N . ILE A 1 170 ? 22.433 -8.376 -12.328 1.00 91.06 170 ILE A N 1
ATOM 1377 C CA . ILE A 1 170 ? 22.748 -9.808 -12.285 1.00 91.06 170 ILE A CA 1
ATOM 1378 C C . ILE A 1 170 ? 23.386 -10.256 -13.602 1.00 91.06 170 ILE A C 1
ATOM 1380 O O . ILE A 1 170 ? 24.374 -10.996 -13.588 1.00 91.06 170 ILE A O 1
ATOM 1384 N N . ASP A 1 171 ? 22.842 -9.832 -14.739 1.00 90.94 171 ASP A N 1
ATOM 1385 C CA . ASP A 1 171 ? 23.360 -10.225 -16.047 1.00 90.94 171 ASP A CA 1
ATOM 1386 C C . ASP A 1 171 ? 24.717 -9.580 -16.356 1.00 90.94 171 ASP A C 1
ATOM 1388 O O . ASP A 1 171 ? 25.602 -10.265 -16.876 1.00 90.94 171 ASP A O 1
ATOM 1392 N N . LEU A 1 172 ? 24.940 -8.327 -15.946 1.00 89.19 172 LEU A N 1
ATOM 1393 C CA . LEU A 1 172 ? 26.265 -7.697 -15.979 1.00 89.19 172 LEU A CA 1
ATOM 1394 C C . LEU A 1 172 ? 27.278 -8.474 -15.130 1.00 89.19 172 LEU A C 1
ATOM 1396 O O . LEU A 1 172 ? 28.383 -8.760 -15.595 1.00 89.19 172 LEU A O 1
ATOM 1400 N N . GLY A 1 173 ? 26.895 -8.875 -13.915 1.00 87.25 173 GLY A N 1
ATOM 1401 C CA . GLY A 1 173 ? 27.743 -9.678 -13.034 1.00 87.25 173 GLY A CA 1
ATOM 1402 C C . GLY A 1 173 ? 28.106 -11.040 -13.633 1.00 87.25 173 GLY A C 1
ATOM 1403 O O . GLY A 1 173 ? 29.268 -11.449 -13.589 1.00 87.25 173 GLY A O 1
ATOM 1404 N N . LYS A 1 174 ? 27.141 -11.735 -14.253 1.00 87.06 174 LYS A N 1
ATOM 1405 C CA . LYS A 1 174 ? 27.397 -13.000 -14.970 1.00 87.06 174 LYS A CA 1
ATOM 1406 C C . LYS A 1 174 ? 28.335 -12.801 -16.159 1.00 87.06 174 LYS A C 1
ATOM 1408 O O . LYS A 1 174 ? 29.237 -13.614 -16.350 1.00 87.06 174 LYS A O 1
ATOM 1413 N N . ALA A 1 175 ? 28.123 -11.750 -16.952 1.00 82.25 175 ALA A N 1
ATOM 1414 C CA . ALA A 1 175 ? 28.948 -11.451 -18.119 1.00 82.25 175 ALA A CA 1
ATOM 1415 C C . ALA A 1 175 ? 30.398 -11.142 -17.721 1.00 82.25 175 ALA A C 1
ATOM 1417 O O . ALA A 1 175 ? 31.324 -11.672 -18.334 1.00 82.25 175 ALA A O 1
ATOM 1418 N N . ALA A 1 176 ? 30.595 -10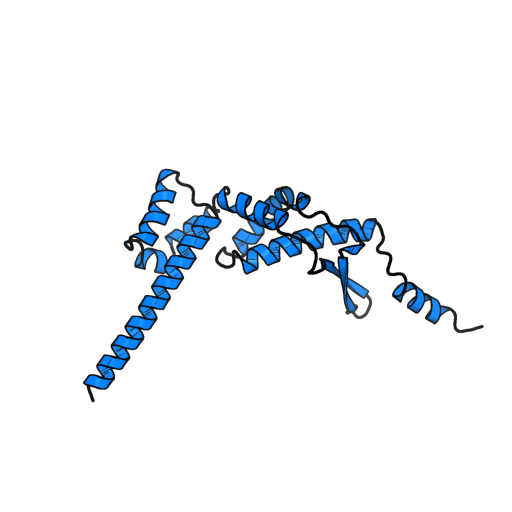.360 -16.655 1.00 79.00 176 ALA A N 1
ATOM 1419 C CA . ALA A 1 176 ? 31.918 -10.082 -16.099 1.00 79.00 176 ALA A CA 1
ATOM 1420 C C . ALA A 1 176 ? 32.626 -11.373 -15.655 1.00 79.00 176 ALA A C 1
ATOM 1422 O O . ALA A 1 176 ? 33.758 -11.628 -16.056 1.00 79.00 176 ALA A O 1
ATOM 1423 N N . TYR A 1 177 ? 31.928 -12.248 -14.923 1.00 72.81 177 TYR A N 1
ATOM 1424 C CA . TYR A 1 177 ? 32.491 -13.526 -14.477 1.00 72.81 177 TYR A CA 1
ATOM 1425 C C . TYR A 1 177 ? 32.877 -14.457 -15.641 1.00 72.81 177 TYR A C 1
ATOM 1427 O O . TYR A 1 177 ? 33.917 -15.112 -15.603 1.00 72.81 177 TYR A O 1
ATOM 1435 N N . GLN A 1 178 ? 32.054 -14.527 -16.693 1.00 71.19 178 GLN A N 1
ATOM 1436 C CA . GLN A 1 178 ? 32.354 -15.331 -17.883 1.00 71.19 178 GLN A CA 1
ATOM 1437 C C . GLN A 1 178 ? 33.558 -14.795 -18.661 1.00 71.19 178 GLN A C 1
ATOM 1439 O O . GLN A 1 178 ? 34.369 -15.587 -19.140 1.00 71.19 178 GLN A O 1
ATOM 1444 N N . HIS A 1 179 ? 33.683 -13.472 -18.768 1.00 71.00 179 HIS A N 1
ATOM 1445 C CA . HIS A 1 179 ? 34.828 -12.829 -19.402 1.00 71.00 179 HIS A CA 1
ATOM 1446 C C . HIS A 1 179 ? 36.132 -13.154 -18.658 1.00 71.00 179 HIS A C 1
ATOM 1448 O O . HIS A 1 179 ? 37.107 -13.568 -19.284 1.00 71.00 179 HIS A O 1
ATOM 1454 N N . ASP A 1 180 ? 36.129 -13.068 -17.326 1.00 69.94 180 ASP A N 1
ATOM 1455 C CA . ASP A 1 180 ? 37.302 -13.385 -16.506 1.00 69.94 180 ASP A CA 1
ATOM 1456 C C . ASP A 1 180 ? 37.736 -14.852 -16.673 1.00 69.94 180 ASP A C 1
ATOM 1458 O O . ASP A 1 180 ? 38.925 -15.128 -16.826 1.00 69.94 180 ASP A O 1
ATOM 1462 N N . PHE A 1 181 ? 36.788 -15.793 -16.749 1.00 58.78 181 PHE A N 1
ATOM 1463 C CA . PHE A 1 181 ? 37.080 -17.221 -16.945 1.00 58.78 181 PHE A CA 1
ATOM 1464 C C . PHE A 1 181 ? 37.616 -17.566 -18.343 1.00 58.78 181 PHE A C 1
ATOM 1466 O O . PHE A 1 181 ? 38.370 -18.522 -18.485 1.00 58.78 181 PHE A O 1
ATOM 1473 N N . GLN A 1 182 ? 37.217 -16.820 -19.377 1.00 61.72 182 GLN A N 1
ATOM 1474 C CA . GLN A 1 182 ? 37.725 -16.996 -20.745 1.00 61.72 182 GLN A CA 1
ATOM 1475 C C . GLN A 1 182 ? 39.092 -16.333 -20.965 1.00 61.72 182 GLN A C 1
ATOM 1477 O O . GLN A 1 182 ? 39.758 -16.624 -21.956 1.00 61.72 182 GLN A O 1
ATOM 1482 N N . SER A 1 183 ? 39.490 -15.431 -20.065 1.00 59.62 183 SER A N 1
ATOM 1483 C CA . SER A 1 183 ? 40.771 -14.718 -20.108 1.00 59.62 183 SER A CA 1
ATOM 1484 C C . SER A 1 183 ? 41.907 -15.394 -19.318 1.00 59.62 183 SER A C 1
ATOM 1486 O O . SER A 1 183 ? 43.035 -14.899 -19.352 1.00 59.62 183 SER A O 1
ATOM 1488 N N . LEU A 1 184 ? 41.612 -16.507 -18.631 1.00 53.25 184 LEU A N 1
ATOM 1489 C CA . LEU A 1 184 ? 42.558 -17.391 -17.930 1.00 53.25 184 LEU A CA 1
ATOM 1490 C C . LEU A 1 184 ? 43.024 -18.542 -18.832 1.00 53.25 184 LEU A C 1
ATOM 1492 O O . LEU A 1 184 ? 44.217 -18.908 -18.721 1.00 53.25 184 LEU A O 1
#

Organism: NCBI:txid1398973

Secondary structure (DSSP, 8-state):
---HHHHHHHHHHH-----HHHHHHHHHHHHHHHHHHHHHHH-TTS-HHHHHHHHHHHHHHHGGG----GGGEEEEEEEEETTEEEEEEEE-TTS--HHHHHHHHHHHHHSBPPHHHHHHHHH-HHHHHHTTSHHHHHHHHHHHHHS--BHHHHHHHHHHHHHHHHHHHHHHHHHHHHHHHH--